Protein AF-W5J8D7-F1 (afdb_monomer_lite)

Foldseek 3Di:
DVVVVVVVVVVVVLVPFPLDADPDQPFDFLLLLLVLLPDPQADPQLNVQLVVLSVVSNVDDRPDPPLVSLLSNLVSCVVCVVVQDDLSNLLSLLLSLLNLLSDPDHDPVSVVSSVVSLLSSLPPDCVVPLQPFVSLQSSLVSNVVSDVLAQVSVLSSLVSQCPGPRSSSVFNSQLSLVVHLCVLQVVDDPPPDGRGLAALVVVVVSLVSVPPVVVVVCLSRLSSVLSNLSSVLSCCVRAVLDDDDQVRLCVVNPVCSRRRDHDPVSSVSVLVSLVVNLVVLCVRDRPDVVSSVSSNCSSVPRHNVSVVVVVVVVD

Radius of gyration: 21.2 Å; chains: 1; bounding box: 40×52×60 Å

pLDDT: mean 82.42, std 14.93, range [35.19, 97.31]

InterPro domains:
  IPR001611 Leucine-rich repeat [PS51450] (211-232)

Structure (mmCIF, N/CA/C/O backbone):
data_AF-W5J8D7-F1
#
_entry.id   AF-W5J8D7-F1
#
loop_
_atom_site.group_PDB
_atom_site.id
_atom_site.type_symbol
_atom_site.label_atom_id
_atom_site.label_alt_id
_atom_site.label_comp_id
_atom_site.label_asym_id
_atom_site.label_entity_id
_atom_site.label_seq_id
_atom_site.pdbx_PDB_ins_code
_atom_site.Cartn_x
_atom_site.Cartn_y
_atom_site.Cartn_z
_atom_site.occupancy
_atom_site.B_iso_or_equiv
_atom_site.auth_seq_id
_atom_site.auth_comp_id
_atom_site.auth_asym_id
_atom_site.auth_atom_id
_atom_site.pdbx_PDB_model_num
ATOM 1 N N . MET A 1 1 ? -8.198 24.895 -36.663 1.00 45.31 1 MET A N 1
ATOM 2 C CA . MET A 1 1 ? -8.545 25.856 -35.591 1.00 45.31 1 MET A CA 1
ATOM 3 C C . MET A 1 1 ? -8.844 25.103 -34.296 1.00 45.31 1 MET A C 1
ATOM 5 O O . MET A 1 1 ? -8.029 25.214 -33.397 1.00 45.31 1 MET A O 1
ATOM 9 N N . ALA A 1 2 ? -9.857 24.225 -34.247 1.00 49.94 2 ALA A N 1
ATOM 10 C CA . ALA A 1 2 ? -10.182 23.411 -33.058 1.00 49.94 2 ALA A CA 1
ATOM 11 C C . ALA A 1 2 ? -9.053 22.471 -32.562 1.00 49.94 2 ALA A C 1
ATOM 13 O O . ALA A 1 2 ? -8.839 22.339 -31.363 1.00 49.94 2 ALA A O 1
ATOM 14 N N . GLU A 1 3 ? -8.274 21.859 -33.462 1.00 35.62 3 GLU A N 1
ATOM 15 C CA . GLU A 1 3 ? -7.110 21.030 -33.074 1.00 35.62 3 GLU A CA 1
ATOM 16 C C . GLU A 1 3 ? -5.950 21.850 -32.493 1.00 35.62 3 GLU A C 1
ATOM 18 O O . GLU A 1 3 ? -5.205 21.366 -31.646 1.00 35.62 3 GLU A O 1
ATOM 23 N N . LEU A 1 4 ? -5.809 23.107 -32.924 1.00 35.25 4 LEU A N 1
ATOM 24 C CA . LEU A 1 4 ? -4.769 24.008 -32.429 1.00 35.25 4 LEU A CA 1
ATOM 25 C C . LEU A 1 4 ? -5.128 24.540 -31.037 1.00 35.25 4 LEU A C 1
ATOM 27 O O . LEU A 1 4 ? -4.247 24.694 -30.200 1.00 35.25 4 LEU A O 1
ATOM 31 N N . GLU A 1 5 ? -6.414 24.759 -30.766 1.00 42.97 5 GLU A N 1
ATOM 32 C CA . GLU A 1 5 ? -6.919 25.106 -29.433 1.00 42.97 5 GLU A CA 1
ATOM 33 C C . GLU A 1 5 ? -6.800 23.933 -28.449 1.00 42.97 5 GLU A C 1
ATOM 35 O O . GLU A 1 5 ? -6.347 24.149 -27.329 1.00 42.97 5 GLU A O 1
ATOM 40 N N . LEU A 1 6 ? -7.078 22.691 -28.872 1.00 44.91 6 LEU A N 1
ATOM 41 C CA . LEU A 1 6 ? -6.833 21.485 -28.062 1.00 44.91 6 LEU A CA 1
ATOM 42 C C . LEU A 1 6 ? -5.341 21.278 -27.761 1.00 44.91 6 LEU A C 1
ATOM 44 O O . LEU A 1 6 ? -4.974 20.940 -26.638 1.00 44.91 6 LEU A O 1
ATOM 48 N N . PHE A 1 7 ? -4.466 21.526 -28.738 1.00 35.19 7 PHE A N 1
ATOM 49 C CA . PHE A 1 7 ? -3.017 21.446 -28.545 1.00 35.19 7 PHE A CA 1
ATOM 50 C C . PHE A 1 7 ? -2.488 22.568 -27.638 1.00 35.19 7 PHE A C 1
ATOM 52 O O . PHE A 1 7 ? -1.587 22.348 -26.833 1.00 35.19 7 PHE A O 1
ATOM 59 N N . THR A 1 8 ? -3.079 23.761 -27.716 1.00 41.44 8 THR A N 1
ATOM 60 C CA . THR A 1 8 ? -2.702 24.901 -26.868 1.00 41.44 8 THR A CA 1
ATOM 61 C C . THR A 1 8 ? -3.215 24.715 -25.438 1.00 41.44 8 THR A C 1
ATOM 63 O O . THR A 1 8 ? -2.456 24.949 -24.505 1.00 41.44 8 THR A O 1
ATOM 66 N N . GLN A 1 9 ? -4.428 24.181 -25.248 1.00 44.91 9 GLN A N 1
ATOM 67 C CA . GLN A 1 9 ? -4.935 23.752 -23.937 1.00 44.91 9 GLN A CA 1
ATOM 68 C C . GLN A 1 9 ? -4.108 22.609 -23.341 1.00 44.91 9 GLN A C 1
ATOM 70 O O . GLN A 1 9 ? -3.828 22.638 -22.149 1.00 44.91 9 GLN A O 1
ATOM 75 N N . PHE A 1 10 ? -3.648 21.649 -24.150 1.00 46.81 10 PHE A N 1
ATOM 76 C CA . PHE A 1 10 ? -2.711 20.613 -23.705 1.00 46.81 10 PHE A CA 1
ATOM 77 C C . PHE A 1 10 ? -1.367 21.216 -23.264 1.00 46.81 10 PHE A C 1
ATOM 79 O O . PHE A 1 10 ? -0.836 20.845 -22.222 1.00 46.81 10 PHE A O 1
ATOM 86 N N . ILE A 1 11 ? -0.819 22.183 -24.008 1.00 46.16 11 ILE A N 1
ATOM 87 C CA . ILE A 1 11 ? 0.420 22.885 -23.633 1.00 46.16 11 ILE A CA 1
ATOM 88 C C . ILE A 1 11 ? 0.230 23.743 -22.372 1.00 46.16 11 ILE A C 1
ATOM 90 O O . ILE A 1 11 ? 1.134 23.811 -21.542 1.00 46.16 11 ILE A O 1
ATOM 94 N N . GLU A 1 12 ? -0.921 24.393 -22.203 1.00 43.03 12 GLU A N 1
ATOM 95 C CA . GLU A 1 12 ? -1.223 25.221 -21.030 1.00 43.03 12 GLU A CA 1
ATOM 96 C C . GLU A 1 12 ? -1.535 24.390 -19.780 1.00 43.03 12 GLU A C 1
ATOM 98 O O . GLU A 1 12 ? -1.074 24.749 -18.699 1.00 43.03 12 GLU A O 1
ATOM 103 N N . GLN A 1 13 ? -2.204 23.240 -19.915 1.00 45.59 13 GLN A N 1
ATOM 104 C CA . GLN A 1 13 ? -2.386 22.271 -18.825 1.00 45.59 13 GLN A CA 1
ATOM 105 C C . GLN A 1 13 ? -1.058 21.635 -18.391 1.00 45.59 13 GLN A C 1
ATOM 107 O O . GLN A 1 13 ? -0.860 21.380 -17.210 1.00 45.59 13 GLN A O 1
ATOM 112 N N . ASN A 1 14 ? -0.115 21.446 -19.319 1.00 41.53 14 ASN A N 1
ATOM 113 C CA . ASN A 1 14 ? 1.222 20.919 -19.026 1.00 41.53 14 ASN A CA 1
ATOM 114 C C . ASN A 1 14 ? 2.265 22.009 -18.712 1.00 41.53 14 ASN A C 1
ATOM 116 O O . ASN A 1 14 ? 3.441 21.704 -18.511 1.00 41.53 14 ASN A O 1
ATOM 120 N N . ARG A 1 15 ? 1.882 23.291 -18.656 1.00 40.38 15 ARG A N 1
ATOM 121 C CA . ARG A 1 15 ? 2.791 24.391 -18.281 1.00 40.38 15 ARG A CA 1
ATOM 122 C C . ARG A 1 15 ? 3.058 24.465 -16.775 1.00 40.38 15 ARG A C 1
ATOM 124 O O . ARG A 1 15 ? 4.029 25.105 -16.385 1.00 40.38 15 ARG A O 1
ATOM 131 N N . SER A 1 16 ? 2.266 23.782 -15.946 1.00 41.03 16 SER A N 1
ATOM 132 C CA . SER A 1 16 ? 2.539 23.564 -14.516 1.00 41.03 16 SER A CA 1
ATOM 133 C C . SER A 1 16 ? 3.371 22.299 -14.268 1.00 41.03 16 SER A C 1
ATOM 135 O O . SER A 1 16 ? 3.196 21.625 -13.256 1.00 41.03 16 SER A O 1
ATOM 137 N N . THR A 1 17 ? 4.232 21.926 -15.215 1.00 49.25 17 THR A N 1
ATOM 138 C CA . THR A 1 17 ? 5.075 20.735 -15.113 1.00 49.25 17 THR A CA 1
ATOM 139 C C . THR A 1 17 ? 6.075 20.901 -13.974 1.00 49.25 17 THR A C 1
ATOM 141 O O . THR A 1 17 ? 6.895 21.822 -13.979 1.00 49.25 17 THR A O 1
ATOM 144 N N . ASN A 1 18 ? 5.998 20.012 -12.980 1.00 53.09 18 ASN A N 1
ATOM 145 C CA . ASN A 1 18 ? 7.002 19.929 -11.927 1.00 53.09 18 ASN A CA 1
ATOM 146 C C . ASN A 1 18 ? 8.293 19.419 -12.571 1.00 53.09 18 ASN A C 1
ATOM 148 O O . ASN A 1 18 ? 8.470 18.227 -12.809 1.00 53.09 18 ASN A O 1
ATOM 152 N N . ARG A 1 19 ? 9.193 20.349 -12.893 1.00 58.22 19 ARG A N 1
ATOM 153 C CA . ARG A 1 19 ? 10.504 20.039 -13.482 1.00 58.22 19 ARG A CA 1
ATOM 154 C C . ARG A 1 19 ? 11.498 19.472 -12.474 1.00 58.22 19 ARG A C 1
ATOM 156 O O . ARG A 1 19 ? 12.648 19.266 -12.838 1.00 58.22 19 ARG A O 1
ATOM 163 N N . GLN A 1 20 ? 11.071 19.285 -11.227 1.00 67.19 20 GLN A N 1
ATOM 164 C CA . GLN A 1 20 ? 11.890 18.743 -10.160 1.00 67.19 20 GLN A CA 1
ATOM 165 C C . GLN A 1 20 ? 11.212 17.548 -9.510 1.00 67.19 20 GLN A C 1
ATOM 167 O O . GLN A 1 20 ? 10.011 17.588 -9.225 1.00 67.19 20 GLN A O 1
ATOM 172 N N . ILE A 1 21 ? 12.002 16.513 -9.239 1.00 73.75 21 ILE A N 1
ATOM 173 C CA . ILE A 1 21 ? 11.547 15.358 -8.469 1.00 73.75 21 ILE A CA 1
ATOM 174 C C . ILE A 1 21 ? 11.483 15.767 -6.994 1.00 73.75 21 ILE A C 1
ATOM 176 O O . ILE A 1 21 ? 12.493 16.066 -6.352 1.00 73.75 21 ILE A O 1
ATOM 180 N N . GLN A 1 22 ? 10.279 15.778 -6.432 1.00 75.88 22 GLN A N 1
ATOM 181 C CA . GLN A 1 22 ? 10.050 15.901 -5.002 1.00 75.88 22 GLN A CA 1
ATOM 182 C C . GLN A 1 22 ? 10.665 14.697 -4.292 1.00 75.88 22 GLN A C 1
ATOM 184 O O . GLN A 1 22 ? 10.339 13.551 -4.578 1.00 75.88 22 GLN A O 1
ATOM 189 N N . ARG A 1 23 ? 11.554 14.972 -3.335 1.00 69.56 23 ARG A N 1
ATOM 190 C CA . ARG A 1 23 ? 12.323 13.941 -2.610 1.00 69.56 23 ARG A CA 1
ATOM 191 C C . ARG A 1 23 ? 11.763 13.636 -1.225 1.00 69.56 23 ARG A C 1
ATOM 193 O O . ARG A 1 23 ? 12.133 12.649 -0.601 1.00 69.56 23 ARG A O 1
ATOM 200 N N . ALA A 1 24 ? 10.909 14.513 -0.704 1.00 73.56 24 ALA A N 1
ATOM 201 C CA . ALA A 1 24 ? 10.321 14.367 0.617 1.00 73.56 24 ALA A CA 1
ATOM 202 C C . ALA A 1 24 ? 8.843 14.030 0.476 1.00 73.56 24 ALA A C 1
ATOM 204 O O . ALA A 1 24 ? 8.086 14.826 -0.076 1.00 73.56 24 ALA A O 1
ATOM 205 N N . PHE A 1 25 ? 8.426 12.888 1.026 1.00 77.44 25 PHE A N 1
ATOM 206 C CA . PHE A 1 25 ? 7.009 12.555 1.054 1.00 77.44 25 PHE A CA 1
ATOM 207 C C . PHE A 1 25 ? 6.241 13.620 1.862 1.00 77.44 25 PHE A C 1
ATOM 209 O O . PHE A 1 25 ? 6.727 14.041 2.923 1.00 77.44 25 PHE A O 1
ATOM 216 N N . PRO A 1 26 ? 5.081 14.099 1.380 1.00 80.69 26 PRO A N 1
ATOM 217 C CA . PRO A 1 26 ? 4.318 15.148 2.056 1.00 80.69 26 PRO A CA 1
ATOM 218 C C . PRO A 1 26 ? 3.945 14.742 3.484 1.00 80.69 26 PRO A C 1
ATOM 220 O O . PRO A 1 26 ? 4.119 15.521 4.423 1.00 80.69 26 PRO A O 1
ATOM 223 N N . GLY A 1 27 ? 3.535 13.481 3.647 1.00 86.88 27 GLY A N 1
ATOM 224 C CA . GLY A 1 27 ? 3.021 12.940 4.895 1.00 86.88 27 GLY A CA 1
ATOM 225 C C . GLY A 1 27 ? 1.626 13.464 5.223 1.00 86.88 27 GLY A C 1
ATOM 226 O O . GLY A 1 27 ? 1.007 14.183 4.439 1.00 86.88 27 GLY A O 1
ATOM 227 N N . LEU A 1 28 ? 1.129 13.086 6.398 1.00 90.19 28 LEU A N 1
ATOM 228 C CA . LEU A 1 28 ? -0.137 13.569 6.943 1.00 90.19 28 LEU A CA 1
ATOM 229 C C . LEU A 1 28 ? 0.089 14.533 8.104 1.00 90.19 28 LEU A C 1
ATOM 231 O O . LEU A 1 28 ? 0.988 14.348 8.930 1.00 90.19 28 LEU A O 1
ATOM 235 N N . THR A 1 29 ? -0.774 15.545 8.181 1.00 89.62 29 THR A N 1
ATOM 236 C CA . THR A 1 29 ? -0.888 16.401 9.363 1.00 89.62 29 THR A CA 1
ATOM 237 C C . THR A 1 29 ? -1.548 15.633 10.509 1.00 89.62 29 THR A C 1
ATOM 239 O O . THR A 1 29 ? -2.274 14.657 10.302 1.00 89.62 29 THR A O 1
ATOM 242 N N . GLN A 1 30 ? -1.319 16.090 11.741 1.00 89.81 30 GLN A N 1
ATOM 243 C CA . GLN A 1 30 ? -1.967 15.517 12.926 1.00 89.81 30 GLN A CA 1
ATOM 244 C C . GLN A 1 30 ? -3.483 15.701 12.894 1.00 89.81 30 GLN A C 1
ATOM 246 O O . GLN A 1 30 ? -4.220 14.801 13.286 1.00 89.81 30 GLN A O 1
ATOM 251 N N . GLU A 1 31 ? -3.937 16.846 12.387 1.00 90.62 31 GLU A N 1
ATOM 252 C CA . GLU A 1 31 ? -5.351 17.134 12.174 1.00 90.62 31 GLU A CA 1
ATOM 253 C C . GLU A 1 31 ? -5.979 16.110 11.223 1.00 90.62 31 GLU A C 1
ATOM 255 O O . GLU A 1 31 ? -6.969 15.471 11.580 1.00 90.62 31 GLU A O 1
ATOM 260 N N . ARG A 1 32 ? -5.345 15.848 10.071 1.00 92.06 32 ARG A N 1
ATOM 261 C CA . ARG A 1 32 ? -5.848 14.854 9.116 1.00 92.06 32 ARG A CA 1
ATOM 262 C C . ARG A 1 32 ? -5.837 13.442 9.698 1.00 92.06 32 ARG A C 1
ATOM 264 O O . ARG A 1 32 ? -6.776 12.678 9.492 1.00 92.06 32 ARG A O 1
ATOM 271 N N . PHE A 1 33 ? -4.810 13.093 10.469 1.00 94.88 33 PHE A N 1
ATOM 272 C CA . PHE A 1 33 ? -4.789 11.826 11.196 1.00 94.88 33 PHE A CA 1
ATOM 273 C C . PHE A 1 33 ? -5.946 11.717 12.209 1.00 94.88 33 PHE A C 1
ATOM 275 O O . PHE A 1 33 ? -6.597 10.674 12.304 1.00 94.88 33 PHE A O 1
ATOM 282 N N . ALA A 1 34 ? -6.254 12.795 12.931 1.00 94.38 34 ALA A N 1
ATOM 283 C CA . ALA A 1 34 ? -7.360 12.841 13.883 1.00 94.38 34 ALA A CA 1
ATOM 284 C C . ALA A 1 34 ? -8.740 12.755 13.201 1.00 94.38 34 ALA A C 1
ATOM 286 O O . ALA A 1 34 ? -9.667 12.154 13.752 1.00 94.38 34 ALA A O 1
ATOM 287 N N . GLU A 1 35 ? -8.895 13.326 12.004 1.00 95.06 35 GLU A N 1
ATOM 288 C CA . GLU A 1 35 ? -10.080 13.133 11.158 1.00 95.06 35 GLU A CA 1
ATOM 289 C C . GLU A 1 35 ? -10.279 11.659 10.810 1.00 95.06 35 GLU A C 1
ATOM 291 O O . GLU A 1 35 ? -11.360 11.125 11.052 1.00 95.06 35 GLU A O 1
ATOM 296 N N . ILE A 1 36 ? -9.221 10.982 10.353 1.00 95.50 36 ILE A N 1
ATOM 297 C CA . ILE A 1 36 ? -9.252 9.550 10.019 1.00 95.50 36 ILE A CA 1
ATOM 298 C C . ILE A 1 36 ? -9.616 8.709 11.249 1.00 95.50 36 ILE A C 1
ATOM 300 O O . ILE A 1 36 ? -10.474 7.833 11.169 1.00 95.50 36 ILE A O 1
ATOM 304 N N . CYS A 1 37 ? -9.050 9.023 12.418 1.00 95.81 37 CYS A N 1
ATOM 305 C CA . CYS A 1 37 ? -9.400 8.355 13.677 1.00 95.81 37 CYS A CA 1
ATOM 306 C C . CYS A 1 37 ? -10.861 8.578 14.108 1.00 95.81 37 CYS A C 1
ATOM 308 O O . CYS A 1 37 ? -11.363 7.873 14.979 1.00 95.81 37 CYS A O 1
ATOM 310 N N . SER A 1 38 ? -11.549 9.563 13.534 1.00 94.69 38 SER A N 1
ATOM 311 C CA . SER A 1 38 ? -12.947 9.868 13.853 1.00 94.69 38 SER A CA 1
ATOM 312 C C . SER A 1 38 ? -13.939 9.297 12.844 1.00 94.69 38 SER A C 1
ATOM 314 O O . SER A 1 38 ? -15.145 9.441 13.041 1.00 94.69 38 SER A O 1
ATOM 316 N N . LEU A 1 39 ? -13.453 8.656 11.778 1.00 94.94 39 LEU A N 1
ATOM 317 C CA . LEU A 1 39 ? -14.301 7.959 10.818 1.00 94.94 39 LEU A CA 1
ATOM 318 C C . LEU A 1 39 ? -15.038 6.789 11.489 1.00 94.94 39 LEU A C 1
ATOM 320 O O . LEU A 1 39 ? -14.517 6.195 12.441 1.00 94.94 39 LEU A O 1
ATOM 324 N N . PRO A 1 40 ? -16.236 6.426 10.996 1.00 93.00 40 PRO A N 1
ATOM 325 C CA . PRO A 1 40 ? -16.978 5.287 11.518 1.00 93.00 40 PRO A CA 1
ATOM 326 C C . PRO A 1 40 ? -16.219 3.973 11.294 1.00 93.00 40 PRO A C 1
ATOM 328 O O . PRO A 1 40 ? -15.451 3.821 10.334 1.00 93.00 40 PRO A O 1
ATOM 331 N N . GLY A 1 41 ? -16.453 3.025 12.200 1.00 92.69 41 GLY A N 1
ATOM 332 C CA . GLY A 1 41 ? -15.940 1.658 12.124 1.00 92.69 41 GLY A CA 1
ATOM 333 C C . GLY A 1 41 ? -15.166 1.205 13.361 1.00 92.69 41 GLY A C 1
ATOM 334 O O . GLY A 1 41 ? -15.028 0.006 13.560 1.00 92.69 41 GLY A O 1
ATOM 335 N N . ALA A 1 42 ? -14.696 2.106 14.230 1.00 94.62 42 ALA A N 1
ATOM 336 C CA . ALA A 1 42 ? -14.082 1.706 15.498 1.00 94.62 42 ALA A CA 1
ATOM 337 C C . ALA A 1 42 ? -15.125 1.137 16.487 1.00 94.62 42 ALA A C 1
ATOM 339 O O . ALA A 1 42 ? -16.240 1.655 16.567 1.00 94.62 42 ALA A O 1
ATOM 340 N N . PRO A 1 43 ? -14.782 0.113 17.293 1.00 94.50 43 PRO A N 1
ATOM 341 C CA . PRO A 1 43 ? -15.582 -0.283 18.447 1.00 94.50 43 PRO A CA 1
ATOM 342 C C . PRO A 1 43 ? -15.748 0.881 19.428 1.00 94.50 43 PRO A C 1
ATOM 344 O O . PRO A 1 43 ? -14.796 1.622 19.682 1.00 94.50 43 PRO A O 1
ATOM 347 N N . GLU A 1 44 ? -16.926 0.994 20.045 1.00 94.44 44 GLU A N 1
ATOM 348 C CA . GLU A 1 44 ? -17.258 2.107 20.944 1.00 94.44 44 GLU A CA 1
ATOM 349 C C . GLU A 1 44 ? -16.233 2.273 22.078 1.00 94.44 44 GLU A C 1
ATOM 351 O O . GLU A 1 44 ? -15.787 3.385 22.347 1.00 94.44 44 GLU A O 1
ATOM 356 N N . ALA A 1 45 ? -15.784 1.169 22.685 1.00 93.44 45 ALA A N 1
ATOM 357 C CA . ALA A 1 45 ? -14.777 1.197 23.747 1.00 93.44 45 ALA A CA 1
ATOM 358 C C . ALA A 1 45 ? -13.437 1.795 23.278 1.00 93.44 45 ALA A C 1
ATOM 360 O O . ALA A 1 45 ? -12.862 2.643 23.960 1.00 93.44 45 ALA A O 1
ATOM 361 N N . ALA A 1 46 ? -12.964 1.404 22.089 1.00 94.69 46 ALA A N 1
ATOM 362 C CA . ALA A 1 46 ? -11.747 1.966 21.508 1.00 94.69 46 ALA A CA 1
ATOM 363 C C . ALA A 1 46 ? -11.933 3.456 21.189 1.00 94.69 46 ALA A C 1
ATOM 365 O O . ALA A 1 46 ? -11.057 4.263 21.491 1.00 94.69 46 ALA A O 1
ATOM 366 N N . GLN A 1 47 ? -13.091 3.831 20.640 1.00 94.81 47 GLN A N 1
ATOM 367 C CA . GLN A 1 47 ? -13.390 5.211 20.270 1.00 94.81 47 GLN A CA 1
ATOM 368 C C . GLN A 1 47 ? -13.478 6.134 21.492 1.00 94.81 47 GLN A C 1
ATOM 370 O O . GLN A 1 47 ? -12.896 7.218 21.484 1.00 94.81 47 GLN A O 1
ATOM 375 N N . GLN A 1 48 ? -14.121 5.684 22.572 1.00 94.69 48 GLN A N 1
ATOM 376 C CA . GLN A 1 48 ? -14.149 6.394 23.852 1.00 94.69 48 GLN A CA 1
ATOM 377 C C . GLN A 1 48 ? -12.742 6.534 24.447 1.00 94.69 48 GLN A C 1
ATOM 379 O O . GLN A 1 48 ? -12.385 7.615 24.915 1.00 94.69 48 GLN A O 1
ATOM 384 N N . SER A 1 49 ? -11.918 5.480 24.377 1.00 95.94 49 SER A N 1
ATOM 385 C CA . SER A 1 49 ? -10.550 5.503 24.908 1.00 95.94 49 SER A CA 1
ATOM 386 C C . SER A 1 49 ? -9.646 6.522 24.213 1.00 95.94 49 SER A C 1
ATOM 388 O O . SER A 1 49 ? -8.725 7.027 24.853 1.00 95.94 49 SER A O 1
ATOM 390 N N . ILE A 1 50 ? -9.867 6.812 22.928 1.00 96.38 50 ILE A N 1
ATOM 391 C CA . ILE A 1 50 ? -9.010 7.726 22.156 1.00 96.38 50 ILE A CA 1
ATOM 392 C C . ILE A 1 50 ? -9.594 9.137 22.005 1.00 96.38 50 ILE A C 1
ATOM 394 O O . ILE A 1 50 ? -8.878 10.043 21.584 1.00 96.38 50 ILE A O 1
ATOM 398 N N . ALA A 1 51 ? -10.869 9.353 22.350 1.00 94.81 51 ALA A N 1
ATOM 399 C CA . ALA A 1 51 ? -11.616 10.577 22.037 1.00 94.81 51 ALA A CA 1
ATOM 400 C C . ALA A 1 51 ? -10.944 11.869 22.536 1.00 94.81 51 ALA A C 1
ATOM 402 O O . ALA A 1 51 ? -10.862 12.857 21.798 1.00 94.81 51 ALA A O 1
ATOM 403 N N . THR A 1 52 ? -10.433 11.866 23.770 1.00 94.06 52 THR A N 1
ATOM 404 C CA . THR A 1 52 ? -9.753 13.030 24.360 1.00 94.06 52 THR A CA 1
ATOM 405 C C . THR A 1 52 ? -8.475 13.370 23.596 1.00 94.06 52 THR A C 1
ATOM 407 O O . THR A 1 52 ? -8.253 14.528 23.249 1.00 94.06 52 THR A O 1
ATOM 410 N N . SER A 1 53 ? -7.661 12.364 23.272 1.00 95.06 53 SER A N 1
ATOM 411 C CA . SER A 1 53 ? -6.393 12.549 22.562 1.00 95.06 53 SER A CA 1
ATOM 412 C C . SER A 1 53 ? -6.606 12.927 21.095 1.00 95.06 53 SER A C 1
ATOM 414 O O . SER A 1 53 ? -5.912 13.801 20.584 1.00 95.06 53 SER A O 1
ATOM 416 N N . VAL A 1 54 ? -7.626 12.365 20.436 1.00 94.62 54 VAL A N 1
ATOM 417 C CA . VAL A 1 54 ? -8.061 12.789 19.092 1.00 94.62 54 VAL A CA 1
ATOM 418 C C . VAL A 1 54 ? -8.494 14.257 19.099 1.00 94.62 54 VAL A C 1
ATOM 420 O O . VAL A 1 54 ? -8.109 15.021 18.216 1.00 94.62 54 VAL A O 1
ATOM 423 N N . SER A 1 55 ? -9.245 14.682 20.118 1.00 93.06 55 SER A N 1
ATOM 424 C CA . SER A 1 55 ? -9.647 16.086 20.273 1.00 93.06 55 SER A CA 1
ATOM 425 C C . SER A 1 55 ? -8.437 16.999 20.497 1.00 93.06 55 SER A C 1
ATOM 427 O O . SER A 1 55 ? -8.354 18.061 19.885 1.00 93.06 55 SER A O 1
ATOM 429 N N . ALA A 1 56 ? -7.465 16.557 21.301 1.00 90.62 56 ALA A N 1
ATOM 430 C CA . ALA A 1 56 ? -6.226 17.290 21.541 1.00 90.62 56 ALA A CA 1
ATOM 431 C C . ALA A 1 56 ? -5.404 17.489 20.254 1.00 90.62 56 ALA A C 1
ATOM 433 O O . ALA A 1 56 ? -4.884 18.584 20.039 1.00 90.62 56 ALA A O 1
ATOM 434 N N . LEU A 1 57 ? -5.333 16.475 19.380 1.00 90.25 57 LEU A N 1
ATOM 435 C CA . LEU A 1 57 ? -4.663 16.583 18.077 1.00 90.25 57 LEU A CA 1
ATOM 436 C C . LEU A 1 57 ? -5.335 17.592 17.141 1.00 90.25 57 LEU A C 1
ATOM 438 O O . LEU A 1 57 ? -4.634 18.300 16.428 1.00 90.25 57 LEU A O 1
ATOM 442 N N . ARG A 1 58 ? -6.669 17.695 17.166 1.00 87.81 58 ARG A N 1
ATOM 443 C CA . ARG A 1 58 ? -7.413 18.688 16.367 1.00 87.81 58 ARG A CA 1
ATOM 444 C C . ARG A 1 58 ? -7.191 20.121 16.842 1.00 87.81 58 ARG A C 1
ATOM 446 O O . ARG A 1 58 ? -7.223 21.044 16.043 1.00 87.81 58 ARG A O 1
ATOM 453 N N . SER A 1 59 ? -6.998 20.309 18.146 1.00 82.31 59 SER A N 1
ATOM 454 C CA . SER A 1 59 ? -6.767 21.628 18.749 1.00 82.31 59 SER A CA 1
ATOM 455 C C . SER A 1 59 ? -5.292 22.047 18.808 1.00 82.31 59 SER A C 1
ATOM 457 O O . SER A 1 59 ? -4.998 23.170 19.214 1.00 82.31 59 SER A O 1
ATOM 459 N N . GLY A 1 60 ? -4.367 21.139 18.487 1.00 69.31 60 GLY A N 1
ATOM 460 C CA . GLY A 1 60 ? -2.927 21.370 18.584 1.00 69.31 60 GLY A CA 1
ATOM 461 C C . GLY A 1 60 ? -2.383 22.244 17.453 1.00 69.31 60 GLY A C 1
ATOM 462 O O . GLY A 1 60 ? -2.957 22.323 16.370 1.00 69.31 60 GLY A O 1
ATOM 463 N N . THR A 1 61 ? -1.242 22.894 17.684 1.00 64.94 61 THR A N 1
ATOM 464 C CA . THR A 1 61 ? -0.499 23.580 16.621 1.00 64.94 61 THR A CA 1
ATOM 465 C C . THR A 1 61 ? 0.207 22.553 15.728 1.00 64.94 61 THR A C 1
ATOM 467 O O . THR A 1 61 ? 0.848 21.624 16.212 1.00 64.94 61 THR A O 1
ATOM 470 N N . ASN A 1 62 ? 0.123 22.724 14.405 1.00 65.50 62 ASN A N 1
ATOM 471 C CA . ASN A 1 62 ? 0.701 21.797 13.417 1.00 65.50 62 ASN A CA 1
ATOM 472 C C . ASN A 1 62 ? 2.249 21.812 13.352 1.00 65.50 62 ASN A C 1
ATOM 474 O O . ASN A 1 62 ? 2.827 21.121 12.514 1.00 65.50 62 ASN A O 1
ATOM 478 N N . GLU A 1 63 ? 2.927 22.593 14.198 1.00 60.97 63 GLU A N 1
ATOM 479 C CA . GLU A 1 63 ? 4.376 22.829 14.114 1.00 60.97 63 GLU A CA 1
ATOM 480 C C . GLU A 1 63 ? 5.220 21.654 14.639 1.00 60.97 63 GLU A C 1
ATOM 482 O O . GLU A 1 63 ? 6.263 21.356 14.056 1.00 60.97 63 GLU A O 1
ATOM 487 N N . GLU A 1 64 ? 4.754 20.930 15.666 1.00 65.56 64 GLU A N 1
ATOM 488 C CA . GLU A 1 64 ? 5.420 19.723 16.178 1.00 65.56 64 GLU A CA 1
ATOM 489 C C . GLU A 1 64 ? 4.424 18.582 16.462 1.00 65.56 64 GLU A C 1
ATOM 491 O O . GLU A 1 64 ? 3.328 18.833 16.975 1.00 65.56 64 GLU A O 1
ATOM 496 N N . PRO A 1 65 ? 4.779 17.314 16.150 1.00 69.00 65 PRO A N 1
ATOM 497 C CA . PRO A 1 65 ? 3.965 16.156 16.500 1.00 69.00 65 PRO A CA 1
ATOM 498 C C . PRO A 1 65 ? 3.739 16.084 18.008 1.00 69.00 65 PRO A C 1
ATOM 500 O O . PRO A 1 65 ? 4.685 15.905 18.776 1.00 69.00 65 PRO A O 1
ATOM 503 N N . ASN A 1 66 ? 2.476 16.155 18.432 1.00 82.00 66 ASN A N 1
ATOM 504 C CA . ASN A 1 66 ? 2.066 15.912 19.807 1.00 82.00 66 ASN A CA 1
ATOM 505 C C . ASN A 1 66 ? 2.194 14.411 20.107 1.00 82.00 66 ASN A C 1
ATOM 507 O O . ASN A 1 66 ? 1.228 13.644 20.065 1.00 82.00 66 ASN A O 1
ATOM 511 N N . GLY A 1 67 ? 3.434 13.989 20.366 1.00 83.38 67 GLY A N 1
ATOM 512 C CA . GLY A 1 67 ? 3.805 12.592 20.567 1.00 83.38 67 GLY A CA 1
ATOM 513 C C . GLY A 1 67 ? 3.010 11.924 21.685 1.00 83.38 67 GLY A C 1
ATOM 514 O O . GLY A 1 67 ? 2.636 10.767 21.540 1.00 83.38 67 GLY A O 1
ATOM 515 N N . THR A 1 68 ? 2.670 12.657 22.749 1.00 88.88 68 THR A N 1
ATOM 516 C CA . THR A 1 68 ? 1.850 12.137 23.853 1.00 88.88 68 THR A CA 1
ATOM 517 C C . THR A 1 68 ? 0.445 11.773 23.381 1.00 88.88 68 THR A C 1
ATOM 519 O O . THR A 1 68 ? 0.011 10.645 23.585 1.00 88.88 68 THR A O 1
ATOM 522 N N . ALA A 1 69 ? -0.244 12.681 22.681 1.00 92.12 69 ALA A N 1
ATOM 523 C CA . ALA A 1 69 ? -1.591 12.403 22.185 1.00 92.12 69 ALA A CA 1
ATOM 524 C C . ALA A 1 69 ? -1.601 11.253 21.161 1.00 92.12 69 ALA A C 1
ATOM 526 O O . ALA A 1 69 ? -2.494 10.409 21.195 1.00 92.12 69 ALA A O 1
ATOM 527 N N . LEU A 1 70 ? -0.589 11.172 20.291 1.00 93.88 70 LEU A N 1
ATOM 528 C CA . LEU A 1 70 ? -0.433 10.053 19.356 1.00 93.88 70 LEU A CA 1
ATOM 529 C C . LEU A 1 70 ? -0.183 8.723 20.077 1.00 93.88 70 LEU A C 1
ATOM 531 O O . LEU A 1 70 ? -0.810 7.717 19.748 1.00 93.88 70 LEU A O 1
ATOM 535 N N . GLU A 1 71 ? 0.697 8.708 21.079 1.00 94.69 71 GLU A N 1
ATOM 536 C CA . GLU A 1 71 ? 0.946 7.525 21.907 1.00 94.69 71 GLU A CA 1
ATOM 537 C C . GLU A 1 71 ? -0.312 7.060 22.634 1.00 94.69 71 GLU A C 1
ATOM 539 O O . GLU A 1 71 ? -0.572 5.857 22.675 1.00 94.69 71 GLU A O 1
ATOM 544 N N . ASP A 1 72 ? -1.099 7.984 23.178 1.00 95.12 72 ASP A N 1
ATOM 545 C CA . ASP A 1 72 ? -2.349 7.668 23.865 1.00 95.12 72 ASP A CA 1
ATOM 546 C C . ASP A 1 72 ? -3.379 7.066 22.903 1.00 95.12 72 ASP A C 1
ATOM 548 O O . ASP A 1 72 ? -4.016 6.069 23.242 1.00 95.12 72 ASP A O 1
ATOM 552 N N . ILE A 1 73 ? -3.489 7.593 21.676 1.00 96.81 73 ILE A N 1
ATOM 553 C CA . ILE A 1 73 ? -4.348 7.009 20.634 1.00 96.81 73 ILE A CA 1
ATOM 554 C C . ILE A 1 73 ? -3.894 5.585 20.313 1.00 96.81 73 ILE A C 1
ATOM 556 O O . ILE A 1 73 ? -4.701 4.653 20.339 1.00 96.81 73 ILE A O 1
ATOM 560 N N . PHE A 1 74 ? -2.603 5.386 20.035 1.00 97.31 74 PHE A N 1
ATOM 561 C CA . PHE A 1 74 ? -2.084 4.066 19.681 1.00 97.31 74 PHE A CA 1
ATOM 562 C C . PHE A 1 74 ? -2.253 3.063 20.825 1.00 97.31 74 PHE A C 1
ATOM 564 O O . PHE A 1 74 ? -2.684 1.934 20.591 1.00 97.31 74 PHE A O 1
ATOM 571 N N . ASN A 1 75 ? -1.955 3.459 22.065 1.00 96.69 75 ASN A N 1
ATOM 572 C CA . ASN A 1 75 ? -2.121 2.600 23.235 1.00 96.69 75 ASN A CA 1
ATOM 573 C C . ASN A 1 75 ? -3.594 2.308 23.534 1.00 96.69 75 ASN A C 1
ATOM 575 O O . ASN A 1 75 ? -3.909 1.166 23.862 1.00 96.69 75 ASN A O 1
ATOM 579 N N . GLY A 1 76 ? -4.485 3.291 23.377 1.00 95.75 76 GLY A N 1
ATOM 580 C CA . GLY A 1 76 ? -5.928 3.107 23.526 1.00 95.75 76 GLY A CA 1
ATOM 581 C C . GLY A 1 76 ? -6.469 2.081 22.535 1.00 95.75 76 GLY A C 1
ATOM 582 O O . GLY A 1 76 ? -7.157 1.140 22.925 1.00 95.75 76 GLY A O 1
ATOM 583 N N . VAL A 1 77 ? -6.064 2.167 21.264 1.00 96.94 77 VAL A N 1
ATOM 584 C CA . VAL A 1 77 ? -6.427 1.144 20.271 1.00 96.94 77 VAL A CA 1
ATOM 585 C C . VAL A 1 77 ? -5.827 -0.215 20.631 1.00 96.94 77 VAL A C 1
ATOM 587 O O . VAL A 1 77 ? -6.561 -1.201 20.645 1.00 96.94 77 VAL A O 1
ATOM 590 N N . ILE A 1 78 ? -4.536 -0.284 20.988 1.00 96.38 78 ILE A N 1
ATOM 591 C CA . ILE A 1 78 ? -3.874 -1.539 21.392 1.00 96.38 78 ILE A CA 1
ATOM 592 C C . ILE A 1 78 ? -4.607 -2.212 22.563 1.00 96.38 78 ILE A C 1
ATOM 594 O O . ILE A 1 78 ? -4.759 -3.435 22.557 1.00 96.38 78 ILE A O 1
ATOM 598 N N . ALA A 1 79 ? -5.050 -1.439 23.556 1.00 95.69 79 ALA A N 1
ATOM 599 C CA . ALA A 1 79 ? -5.742 -1.946 24.739 1.00 95.69 79 ALA A CA 1
ATOM 600 C C . ALA A 1 79 ? -7.098 -2.590 24.411 1.00 95.69 79 ALA A C 1
ATOM 602 O O . ALA A 1 79 ? -7.548 -3.470 25.139 1.00 95.69 79 ALA A O 1
ATOM 603 N N . HIS A 1 80 ? -7.722 -2.189 23.302 1.00 94.56 80 HIS A N 1
ATOM 604 C CA . HIS A 1 80 ? -9.047 -2.645 22.895 1.00 94.56 80 HIS A CA 1
ATOM 605 C C . HIS A 1 80 ? -9.042 -3.519 21.635 1.00 94.56 80 HIS A C 1
ATOM 607 O O . HIS A 1 80 ? -10.110 -3.786 21.089 1.00 94.56 80 HIS A O 1
ATOM 613 N N . LEU A 1 81 ? -7.885 -4.010 21.176 1.00 92.69 81 LEU A N 1
ATOM 614 C CA . LEU A 1 81 ? -7.783 -4.804 19.940 1.00 92.69 81 LEU A CA 1
ATOM 615 C C . LEU A 1 81 ? -8.701 -6.029 19.903 1.00 92.69 81 LEU A C 1
ATOM 617 O O . LEU A 1 81 ? -9.230 -6.357 18.849 1.00 92.69 81 LEU A O 1
ATOM 621 N N . GLU A 1 82 ? -8.939 -6.672 21.045 1.00 90.31 82 GLU A N 1
ATOM 622 C CA . GLU A 1 82 ? -9.828 -7.839 21.140 1.00 90.31 82 GLU A CA 1
ATOM 623 C C . GLU A 1 82 ? -11.290 -7.514 20.788 1.00 90.31 82 GLU A C 1
ATOM 625 O O . GLU A 1 82 ? -12.052 -8.404 20.422 1.00 90.31 82 GLU A O 1
ATOM 630 N N . SER A 1 83 ? -11.687 -6.237 20.856 1.00 90.62 83 SER A N 1
ATOM 631 C CA . SER A 1 83 ? -13.031 -5.787 20.473 1.00 90.62 83 SER A CA 1
ATOM 632 C C . SER A 1 83 ? -13.223 -5.617 18.959 1.00 90.62 83 SER A C 1
ATOM 634 O O . SER A 1 83 ? -14.359 -5.482 18.505 1.00 90.62 83 SER A O 1
ATOM 636 N N . PHE A 1 84 ? -12.141 -5.662 18.170 1.00 90.25 84 PHE A N 1
ATOM 637 C CA . PHE A 1 84 ? -12.180 -5.571 16.710 1.00 90.25 84 PHE A CA 1
ATOM 638 C C . PHE A 1 84 ? -12.450 -6.958 16.110 1.00 90.25 84 PHE A C 1
ATOM 640 O O . PHE A 1 84 ? -11.540 -7.730 15.820 1.00 90.25 84 PHE A O 1
ATOM 647 N N . THR A 1 85 ? -13.729 -7.280 15.945 1.00 87.19 85 THR A N 1
ATOM 648 C CA . THR A 1 85 ? -14.230 -8.598 15.523 1.00 87.19 85 THR A CA 1
ATOM 649 C C . THR A 1 85 ? -14.875 -8.595 14.136 1.00 87.19 85 THR A C 1
ATOM 651 O O . THR A 1 85 ? -15.071 -9.662 13.552 1.00 87.19 85 THR A O 1
ATOM 654 N N . SER A 1 86 ? -15.207 -7.420 13.590 1.00 88.69 86 SER A N 1
ATOM 655 C CA . SER A 1 86 ? -15.853 -7.278 12.281 1.00 88.69 86 SER A CA 1
ATOM 656 C C . SER A 1 86 ? -14.890 -6.808 11.184 1.00 88.69 86 SER A C 1
ATOM 658 O O . SER A 1 86 ? -13.839 -6.220 11.444 1.00 88.69 86 SER A O 1
ATOM 660 N N . LEU A 1 87 ? -15.273 -7.035 9.923 1.00 87.75 87 LEU A N 1
ATOM 661 C CA . LEU A 1 87 ? -14.516 -6.548 8.767 1.00 87.75 87 LEU A CA 1
ATOM 662 C C . LEU A 1 87 ? -14.460 -5.014 8.721 1.00 87.75 87 LEU A C 1
ATOM 664 O O . LEU A 1 87 ? -13.414 -4.457 8.418 1.00 87.75 87 LEU A O 1
ATOM 668 N N . GLU A 1 88 ? -15.556 -4.331 9.049 1.00 91.44 88 GLU A N 1
ATOM 669 C CA . GLU A 1 88 ? -15.611 -2.863 9.100 1.00 91.44 88 GLU A CA 1
ATOM 670 C C . GLU A 1 88 ? -14.615 -2.296 10.124 1.00 91.44 88 GLU A C 1
ATOM 672 O O . GLU A 1 88 ? -13.867 -1.361 9.835 1.00 91.44 88 GLU A O 1
ATOM 677 N N . GLN A 1 89 ? -14.539 -2.934 11.294 1.00 93.06 89 GLN A N 1
ATOM 678 C CA . GLN A 1 89 ? -13.575 -2.612 12.344 1.00 93.06 89 GLN A CA 1
ATOM 679 C C . GLN A 1 89 ? -12.137 -2.847 11.877 1.00 93.06 89 GLN A C 1
ATOM 681 O O . GLN A 1 89 ? -11.257 -2.020 12.124 1.00 93.06 89 GLN A O 1
ATOM 686 N N . TYR A 1 90 ? -11.893 -3.930 11.138 1.00 91.94 90 TYR A N 1
ATOM 687 C CA . TYR A 1 90 ? -10.588 -4.178 10.536 1.00 91.94 90 TYR A CA 1
ATOM 688 C C . TYR A 1 90 ? -10.216 -3.131 9.473 1.00 91.94 90 TYR A C 1
ATOM 690 O O . TYR A 1 90 ? -9.096 -2.625 9.475 1.00 91.94 90 TYR A O 1
ATOM 698 N N . VAL A 1 91 ? -11.153 -2.746 8.601 1.00 93.81 91 VAL A N 1
ATOM 699 C CA . VAL A 1 91 ? -10.951 -1.676 7.608 1.00 93.81 91 VAL A CA 1
ATOM 700 C C . VAL A 1 91 ? -10.587 -0.362 8.304 1.00 93.81 91 VAL A C 1
ATOM 702 O O . VAL A 1 91 ? -9.675 0.341 7.869 1.00 93.81 91 VAL A O 1
ATOM 705 N N . TRP A 1 92 ? -11.248 -0.036 9.418 1.00 96.00 92 TRP A N 1
ATOM 706 C CA . TRP A 1 92 ? -10.880 1.116 10.243 1.00 96.00 92 TRP A CA 1
ATOM 707 C C . TRP A 1 92 ? -9.451 1.012 10.798 1.00 96.00 92 TRP A C 1
ATOM 709 O O . TRP A 1 92 ? -8.692 1.974 10.686 1.00 96.00 92 TRP A O 1
ATOM 719 N N . LEU A 1 93 ? -9.042 -0.153 11.320 1.00 95.38 93 LEU A N 1
ATOM 720 C CA . LEU A 1 93 ? -7.672 -0.359 11.814 1.00 95.38 93 LEU A CA 1
ATOM 721 C C . LEU A 1 93 ? -6.627 -0.148 10.723 1.00 95.38 93 LEU A C 1
ATOM 723 O O . LEU A 1 93 ? -5.629 0.524 10.967 1.00 95.38 93 LEU A O 1
ATOM 727 N N . VAL A 1 94 ? -6.845 -0.701 9.527 1.00 95.12 94 VAL A N 1
ATOM 728 C CA . VAL A 1 94 ? -5.893 -0.554 8.418 1.00 95.12 94 VAL A CA 1
ATOM 729 C C . VAL A 1 94 ? -5.784 0.907 7.987 1.00 95.12 94 VAL A C 1
ATOM 731 O O . VAL A 1 94 ? -4.666 1.397 7.848 1.00 95.12 94 VAL A O 1
ATOM 734 N N . ARG A 1 95 ? -6.906 1.634 7.866 1.00 95.69 95 ARG A N 1
ATOM 735 C CA . ARG A 1 95 ? -6.894 3.085 7.597 1.00 95.69 95 ARG A CA 1
ATOM 736 C C . ARG A 1 95 ? -6.080 3.845 8.637 1.00 95.69 95 ARG A C 1
ATOM 738 O O . ARG A 1 95 ? -5.211 4.633 8.276 1.00 95.69 95 ARG A O 1
ATOM 745 N N . MET A 1 96 ? -6.326 3.579 9.919 1.00 96.31 96 MET A N 1
ATOM 746 C CA . MET A 1 96 ? -5.619 4.244 11.011 1.00 96.31 96 MET A CA 1
ATOM 747 C C . MET A 1 96 ? -4.117 3.936 10.983 1.00 96.31 96 MET A C 1
ATOM 749 O O . MET A 1 96 ? -3.309 4.854 11.087 1.00 96.31 96 MET A O 1
ATOM 753 N N . VAL A 1 97 ? -3.728 2.673 10.777 1.00 95.69 97 VAL A N 1
ATOM 754 C CA . VAL A 1 97 ? -2.315 2.267 10.703 1.00 95.69 97 VAL A CA 1
ATOM 755 C C . VAL A 1 97 ? -1.610 2.913 9.512 1.00 95.69 97 VAL A C 1
ATOM 757 O O . VAL A 1 97 ? -0.545 3.496 9.697 1.00 95.69 97 VAL A O 1
ATOM 760 N N . VAL A 1 98 ? -2.202 2.874 8.313 1.00 95.94 98 VAL A N 1
ATOM 761 C CA . VAL A 1 98 ? -1.622 3.524 7.124 1.00 95.94 98 VAL A CA 1
ATOM 762 C C . VAL A 1 98 ? -1.482 5.029 7.353 1.00 95.94 98 VAL A C 1
ATOM 764 O O . VAL A 1 98 ? -0.421 5.598 7.100 1.00 95.94 98 VAL A O 1
ATOM 767 N N . ALA A 1 99 ? -2.505 5.675 7.915 1.00 95.56 99 ALA A N 1
ATOM 768 C CA . ALA A 1 99 ? -2.450 7.094 8.236 1.00 95.56 99 ALA A CA 1
ATOM 769 C C . ALA A 1 99 ? -1.364 7.422 9.277 1.00 95.56 99 ALA A C 1
ATOM 771 O O . ALA A 1 99 ? -0.656 8.417 9.137 1.00 95.56 99 ALA A O 1
ATOM 772 N N . ALA A 1 100 ? -1.192 6.577 10.297 1.00 94.69 100 ALA A N 1
ATOM 773 C CA . ALA A 1 100 ? -0.164 6.745 11.321 1.00 94.69 100 ALA A CA 1
ATOM 774 C C . ALA A 1 100 ? 1.261 6.626 10.754 1.00 94.69 100 ALA A C 1
ATOM 776 O O . ALA A 1 100 ? 2.171 7.327 11.210 1.00 94.69 100 ALA A O 1
ATOM 777 N N . GLU A 1 101 ? 1.477 5.742 9.776 1.00 93.12 101 GLU A N 1
ATOM 778 C CA . GLU A 1 101 ? 2.774 5.600 9.103 1.00 93.12 101 GLU A CA 1
ATOM 779 C C . GLU A 1 101 ? 3.121 6.836 8.263 1.00 93.12 101 GLU A C 1
ATOM 781 O O . GLU A 1 101 ? 4.278 7.254 8.240 1.00 93.12 101 GLU A O 1
ATOM 786 N N . LEU A 1 102 ? 2.115 7.504 7.692 1.00 93.50 102 LEU A N 1
ATOM 787 C CA . LEU A 1 102 ? 2.297 8.746 6.937 1.00 93.50 102 LEU A CA 1
ATOM 788 C C . LEU A 1 102 ? 2.584 9.978 7.818 1.00 93.50 102 LEU A C 1
ATOM 790 O O . LEU A 1 102 ? 2.928 11.037 7.286 1.00 93.50 102 LEU A O 1
ATOM 794 N N . ILE A 1 103 ? 2.487 9.888 9.150 1.00 91.25 103 ILE A N 1
ATOM 795 C CA . ILE A 1 103 ? 2.868 11.000 10.035 1.00 91.25 103 ILE A CA 1
ATOM 796 C C . ILE A 1 103 ? 4.393 11.122 10.093 1.00 91.25 103 ILE A C 1
ATOM 798 O O . ILE A 1 103 ? 5.119 10.183 10.436 1.00 91.25 103 ILE A O 1
ATOM 802 N N . ARG A 1 104 ? 4.892 12.325 9.805 1.00 85.44 104 ARG A N 1
ATOM 803 C CA . ARG A 1 104 ? 6.327 12.627 9.770 1.00 85.44 104 ARG A CA 1
ATOM 804 C C . ARG A 1 104 ? 6.889 12.984 11.143 1.00 85.44 104 ARG A C 1
ATOM 806 O O . ARG A 1 104 ? 6.195 13.511 12.003 1.00 85.44 104 ARG A O 1
ATOM 813 N N . ARG A 1 105 ? 8.206 12.777 11.286 1.00 83.31 105 ARG A N 1
ATOM 814 C CA . ARG A 1 105 ? 9.035 13.296 12.394 1.00 83.31 105 ARG A CA 1
ATOM 815 C C . ARG A 1 105 ? 8.536 12.910 13.793 1.00 83.31 105 ARG A C 1
ATOM 817 O O . ARG A 1 105 ? 8.666 13.687 14.733 1.00 83.31 105 ARG A O 1
ATOM 824 N N . LEU A 1 106 ? 7.991 11.704 13.941 1.00 84.44 106 LEU A N 1
ATOM 825 C CA . LEU A 1 106 ? 7.567 11.210 15.247 1.00 84.44 106 LEU A CA 1
ATOM 826 C C . LEU A 1 106 ? 8.760 11.053 16.205 1.00 84.44 106 LEU A C 1
ATOM 828 O O . LEU A 1 106 ? 9.814 10.556 15.789 1.00 84.44 106 LEU A O 1
ATOM 832 N N . PRO A 1 107 ? 8.599 11.401 17.495 1.00 86.00 107 PRO A N 1
ATOM 833 C CA . PRO A 1 107 ? 9.571 11.050 18.522 1.00 86.00 107 PRO A CA 1
ATOM 834 C C . PRO A 1 107 ? 9.820 9.537 18.550 1.00 86.00 107 PRO A C 1
ATOM 836 O O . PRO A 1 107 ? 8.900 8.742 18.353 1.00 86.00 107 PRO A O 1
ATOM 839 N N . GLN A 1 108 ? 11.049 9.116 18.870 1.00 86.69 108 GLN A N 1
ATOM 840 C CA . GLN A 1 108 ? 11.440 7.696 18.869 1.00 86.69 108 GLN A CA 1
ATOM 841 C C . GLN A 1 108 ? 10.504 6.813 19.710 1.00 86.69 108 GLN A C 1
ATOM 843 O O . GLN A 1 108 ? 10.185 5.683 19.338 1.00 86.69 108 GLN A O 1
ATOM 848 N N . ARG A 1 109 ? 10.047 7.341 20.849 1.00 88.62 109 ARG A N 1
ATOM 849 C CA . ARG A 1 109 ? 9.099 6.664 21.735 1.00 88.62 109 ARG A CA 1
ATOM 850 C C . ARG A 1 109 ? 7.765 6.400 21.028 1.00 88.62 109 ARG A C 1
ATOM 852 O O . ARG A 1 109 ? 7.317 5.256 21.001 1.00 88.62 109 ARG A O 1
ATOM 859 N N . THR A 1 110 ? 7.203 7.413 20.378 1.00 90.81 110 THR A N 1
ATOM 860 C CA . THR A 1 110 ? 5.965 7.319 19.597 1.00 90.81 110 THR A CA 1
ATOM 861 C C . THR A 1 110 ? 6.114 6.350 18.421 1.00 90.81 110 THR A C 1
ATOM 863 O O . THR A 1 110 ? 5.243 5.509 18.205 1.00 90.81 110 THR A O 1
ATOM 866 N N . THR A 1 111 ? 7.257 6.369 17.727 1.00 90.75 111 THR A N 1
ATOM 867 C CA . THR A 1 111 ? 7.586 5.414 16.653 1.00 90.75 111 THR A CA 1
ATOM 868 C C . THR A 1 111 ? 7.571 3.960 17.138 1.00 90.75 111 THR A C 1
ATOM 870 O O . THR A 1 111 ? 7.063 3.078 16.445 1.00 90.75 111 THR A O 1
ATOM 873 N N . ASN A 1 112 ? 8.073 3.685 18.346 1.00 92.56 112 ASN A N 1
ATOM 874 C CA . ASN A 1 112 ? 8.041 2.335 18.917 1.00 92.56 112 ASN A CA 1
ATOM 875 C C . ASN A 1 112 ? 6.608 1.863 19.208 1.00 92.56 112 ASN A C 1
ATOM 877 O O . ASN A 1 112 ? 6.279 0.703 18.949 1.00 92.56 112 ASN A O 1
ATOM 881 N N . VAL A 1 113 ? 5.746 2.750 19.718 1.00 94.81 113 VAL A N 1
ATOM 882 C CA . VAL A 1 113 ? 4.331 2.425 19.967 1.00 94.81 113 VAL A CA 1
ATOM 883 C C . VAL A 1 113 ? 3.586 2.209 18.647 1.00 94.81 113 VAL A C 1
ATOM 885 O O . VAL A 1 113 ? 2.849 1.232 18.530 1.00 94.81 113 VAL A O 1
ATOM 888 N N . ARG A 1 114 ? 3.845 3.036 17.625 1.00 94.56 114 ARG A N 1
ATOM 889 C CA . ARG A 1 114 ? 3.302 2.853 16.270 1.00 94.56 114 ARG A CA 1
ATOM 890 C C . ARG A 1 114 ? 3.679 1.489 15.688 1.00 94.56 114 ARG A C 1
ATOM 892 O O . ARG A 1 114 ? 2.809 0.747 15.241 1.00 94.56 114 ARG A O 1
ATOM 899 N N . ARG A 1 115 ? 4.955 1.097 15.787 1.00 92.81 115 ARG A N 1
ATOM 900 C CA . ARG A 1 115 ? 5.422 -0.229 15.346 1.00 92.81 115 ARG A CA 1
ATOM 901 C C . ARG A 1 115 ? 4.710 -1.360 16.089 1.00 92.81 115 ARG A C 1
ATOM 903 O O . ARG A 1 115 ? 4.300 -2.338 15.469 1.00 92.81 115 ARG A O 1
ATOM 910 N N . LYS A 1 116 ? 4.531 -1.222 17.407 1.00 94.81 116 LYS A N 1
ATOM 911 C CA . LYS A 1 116 ? 3.788 -2.192 18.225 1.00 94.81 116 LYS A CA 1
ATOM 912 C C . LYS A 1 116 ? 2.329 -2.309 17.778 1.00 94.81 116 LYS A C 1
ATOM 914 O O . LYS A 1 116 ? 1.831 -3.428 17.681 1.00 94.81 116 LYS A O 1
ATOM 919 N N . LEU A 1 117 ? 1.659 -1.186 17.504 1.00 95.00 117 LEU A N 1
ATOM 920 C CA . LEU A 1 117 ? 0.297 -1.165 16.963 1.00 95.00 117 LEU A CA 1
ATOM 921 C C . LEU A 1 117 ? 0.241 -1.913 15.630 1.00 95.00 117 LEU A C 1
ATOM 923 O O . LEU A 1 117 ? -0.567 -2.825 15.485 1.00 95.00 117 LEU A O 1
ATOM 927 N N . ARG A 1 118 ? 1.136 -1.576 14.696 1.00 93.69 118 ARG A N 1
ATOM 928 C CA . ARG A 1 118 ? 1.227 -2.227 13.387 1.00 93.69 118 ARG A CA 1
ATOM 929 C C . ARG A 1 118 ? 1.340 -3.750 13.529 1.00 93.69 118 ARG A C 1
ATOM 931 O O . ARG A 1 118 ? 0.481 -4.471 13.038 1.00 93.69 118 ARG A O 1
ATOM 938 N N . TRP A 1 119 ? 2.314 -4.239 14.297 1.00 92.38 119 TRP A N 1
ATOM 939 C CA . TRP A 1 119 ? 2.526 -5.678 14.526 1.00 92.38 119 TRP A CA 1
ATOM 940 C C . TRP A 1 119 ? 1.312 -6.379 15.141 1.00 92.38 119 TRP A C 1
ATOM 942 O O . TRP A 1 119 ? 0.992 -7.519 14.801 1.00 92.38 119 TRP A O 1
ATOM 952 N N . LYS A 1 120 ? 0.624 -5.694 16.055 1.00 92.56 120 LYS A N 1
ATOM 953 C CA . LYS A 1 120 ? -0.589 -6.198 16.694 1.00 92.56 120 LYS A CA 1
ATOM 954 C C . LYS A 1 120 ? -1.751 -6.319 15.702 1.00 92.56 120 LYS A C 1
ATOM 956 O O . LYS A 1 120 ? -2.454 -7.322 15.743 1.00 92.56 120 LYS A O 1
ATOM 961 N N . VAL A 1 121 ? -1.933 -5.334 14.819 1.00 91.75 121 VAL A N 1
ATOM 962 C CA . VAL A 1 121 ? -2.972 -5.350 13.774 1.00 91.75 121 VAL A CA 1
ATOM 963 C C . VAL A 1 121 ? -2.679 -6.417 12.717 1.00 91.75 121 VAL A C 1
ATOM 965 O O . VAL A 1 121 ? -3.596 -7.104 12.275 1.00 91.75 121 VAL A O 1
ATOM 968 N N . GLU A 1 122 ? -1.412 -6.606 12.343 1.00 88.44 122 GLU A N 1
ATOM 969 C CA . GLU A 1 122 ? -0.996 -7.665 11.410 1.00 88.44 122 GLU A CA 1
ATOM 970 C C . GLU A 1 122 ? -1.240 -9.076 11.964 1.00 88.44 122 GLU A C 1
ATOM 972 O O . GLU A 1 122 ? -1.519 -9.996 11.201 1.00 88.44 122 GLU A O 1
ATOM 977 N N . SER A 1 123 ? -1.176 -9.236 13.289 1.00 86.56 123 SER A N 1
ATOM 978 C CA . SER A 1 123 ? -1.420 -10.506 13.985 1.00 86.56 123 SER A CA 1
ATOM 979 C C . SER A 1 123 ? -2.904 -10.857 14.162 1.00 86.56 123 SER A C 1
ATOM 981 O O . SER A 1 123 ? -3.209 -11.903 14.736 1.00 86.56 123 SER A O 1
ATOM 983 N N . ILE A 1 124 ? -3.839 -10.000 13.730 1.00 87.88 124 ILE A N 1
ATOM 984 C CA . ILE A 1 124 ? -5.274 -10.306 13.822 1.00 87.88 124 ILE A CA 1
ATOM 985 C C . ILE A 1 124 ? -5.573 -11.493 12.890 1.00 87.88 124 ILE A C 1
ATOM 987 O O . ILE A 1 124 ? -5.222 -11.434 11.710 1.00 87.88 124 ILE A O 1
ATOM 991 N N . PRO A 1 125 ? -6.216 -12.572 13.378 1.00 82.44 125 PRO A N 1
ATOM 992 C CA . PRO A 1 125 ? -6.519 -13.731 12.549 1.00 82.44 125 PRO A CA 1
ATOM 993 C C . PRO A 1 125 ? -7.605 -13.375 11.531 1.00 82.44 125 PRO A C 1
ATOM 995 O O . PRO A 1 125 ? -8.763 -13.137 11.876 1.00 82.44 125 PRO A O 1
ATOM 998 N N . LEU A 1 126 ? -7.222 -13.345 10.256 1.00 80.69 126 LEU A N 1
ATOM 999 C CA . LEU A 1 126 ? -8.095 -12.966 9.146 1.00 80.69 126 LEU A CA 1
ATOM 1000 C C . LEU A 1 126 ? -8.427 -14.144 8.239 1.00 80.69 126 LEU A C 1
ATOM 1002 O O . LEU A 1 126 ? -8.877 -13.910 7.131 1.00 80.69 126 LEU A O 1
ATOM 1006 N N . ASP A 1 127 ? -8.250 -15.397 8.663 1.00 78.19 127 ASP A N 1
ATOM 1007 C CA . ASP A 1 127 ? -8.261 -16.572 7.772 1.00 78.19 127 ASP A CA 1
ATOM 1008 C C . ASP A 1 127 ? -9.473 -16.660 6.823 1.00 78.19 127 ASP A C 1
ATOM 1010 O O . ASP A 1 127 ? -9.346 -17.101 5.681 1.00 78.19 127 ASP A O 1
ATOM 1014 N N . LYS A 1 128 ? -10.652 -16.196 7.264 1.00 74.31 128 LYS A N 1
ATOM 1015 C CA . LYS A 1 128 ? -11.880 -16.141 6.443 1.00 74.31 128 LYS A CA 1
ATOM 1016 C C . LYS A 1 128 ? -11.870 -15.037 5.375 1.00 74.31 128 LYS A C 1
ATOM 1018 O O . LYS A 1 128 ? -12.619 -15.110 4.407 1.00 74.31 128 LYS A O 1
ATOM 1023 N N . PHE A 1 129 ? -11.048 -14.015 5.564 1.00 80.75 129 PHE A N 1
ATOM 1024 C CA . PHE A 1 129 ? -10.954 -12.796 4.766 1.00 80.75 129 PHE A CA 1
ATOM 1025 C C . PHE A 1 129 ? -9.623 -12.660 4.020 1.00 80.75 129 PHE A C 1
ATOM 1027 O O . PHE A 1 129 ? -9.576 -11.898 3.057 1.00 80.75 129 PHE A O 1
ATOM 1034 N N . SER A 1 130 ? -8.578 -13.401 4.413 1.00 81.25 130 SER A N 1
ATOM 1035 C CA . SER A 1 130 ? -7.212 -13.292 3.879 1.00 81.25 130 SER A CA 1
ATOM 1036 C C . SER A 1 130 ? -7.155 -13.384 2.360 1.00 81.25 130 SER A C 1
ATOM 1038 O O . SER A 1 130 ? -6.333 -12.721 1.742 1.00 81.25 130 SER A O 1
ATOM 1040 N N . HIS A 1 131 ? -8.065 -14.153 1.757 1.00 85.38 131 HIS A N 1
ATOM 1041 C CA . HIS A 1 131 ? -8.155 -14.329 0.310 1.00 85.38 131 HIS A CA 1
ATOM 1042 C C . HIS A 1 131 ? -9.433 -13.736 -0.300 1.00 85.38 131 HIS A C 1
ATOM 1044 O O . HIS A 1 131 ? -9.707 -13.985 -1.462 1.00 85.38 131 HIS A O 1
ATOM 1050 N N . SER A 1 132 ? -10.235 -12.954 0.426 1.00 87.62 132 SER A N 1
ATOM 1051 C CA . SER A 1 132 ? -11.525 -12.445 -0.074 1.00 87.62 132 SER A CA 1
ATOM 1052 C C . SER A 1 132 ? -11.357 -11.229 -1.006 1.00 87.62 132 SER A C 1
ATOM 1054 O O . SER A 1 132 ? -10.791 -10.225 -0.567 1.00 87.62 132 SER A O 1
ATOM 1056 N N . PRO A 1 133 ? -11.890 -11.241 -2.250 1.00 88.88 133 PRO A N 1
ATOM 1057 C CA . PRO A 1 133 ? -11.786 -10.100 -3.167 1.00 88.88 133 PRO A CA 1
ATOM 1058 C C . PRO A 1 133 ? -12.567 -8.903 -2.657 1.00 88.88 133 PRO A C 1
ATOM 1060 O O . PRO A 1 133 ? -12.113 -7.772 -2.765 1.00 88.88 133 PRO A O 1
ATOM 1063 N N . ALA A 1 134 ? -13.720 -9.164 -2.036 1.00 88.81 134 ALA A N 1
ATOM 1064 C CA . ALA A 1 134 ? -14.532 -8.129 -1.420 1.00 88.81 134 ALA A CA 1
ATOM 1065 C C . ALA A 1 134 ? -13.767 -7.422 -0.293 1.00 88.81 134 ALA A C 1
ATOM 1067 O O . ALA A 1 134 ? -13.867 -6.209 -0.164 1.00 88.81 134 ALA A O 1
ATOM 1068 N N . CYS A 1 135 ? -12.968 -8.151 0.494 1.00 90.56 135 CYS A N 1
ATOM 1069 C CA . CYS A 1 135 ? -12.177 -7.537 1.560 1.00 90.56 135 CYS A CA 1
ATOM 1070 C C . CYS A 1 135 ? -11.048 -6.670 1.007 1.00 90.56 135 CYS A C 1
ATOM 1072 O O . CYS A 1 135 ? -10.857 -5.564 1.499 1.00 90.56 135 CYS A O 1
ATOM 1074 N N . ILE A 1 136 ? -10.340 -7.137 -0.026 1.00 92.69 136 ILE A N 1
ATOM 1075 C CA . ILE A 1 136 ? -9.312 -6.333 -0.702 1.00 92.69 136 ILE A CA 1
ATOM 1076 C C . ILE A 1 136 ? -9.951 -5.071 -1.272 1.00 92.69 136 ILE A C 1
ATOM 1078 O O . ILE A 1 136 ? -9.500 -3.977 -0.960 1.00 92.69 136 ILE A O 1
ATOM 1082 N N . HIS A 1 137 ? -11.053 -5.219 -2.010 1.00 92.69 137 HIS A N 1
ATOM 1083 C CA . HIS A 1 137 ? -11.793 -4.094 -2.564 1.00 92.69 137 HIS A CA 1
ATOM 1084 C C . HIS A 1 137 ? -12.188 -3.078 -1.488 1.00 92.69 137 HIS A C 1
ATOM 1086 O O . HIS A 1 137 ? -11.904 -1.897 -1.645 1.00 92.69 137 HIS A O 1
ATOM 1092 N N . LEU A 1 138 ? -12.808 -3.525 -0.391 1.00 93.31 138 LEU A N 1
ATOM 1093 C CA . LEU A 1 138 ? -13.269 -2.645 0.686 1.00 93.31 138 LEU A CA 1
ATOM 1094 C C . LEU A 1 138 ? -12.114 -1.921 1.381 1.00 93.31 138 LEU A C 1
ATOM 1096 O O . LEU A 1 138 ? -12.221 -0.725 1.637 1.00 93.31 138 LEU A O 1
ATOM 1100 N N . VAL A 1 139 ? -11.016 -2.622 1.677 1.00 95.00 139 VAL A N 1
ATOM 1101 C CA . VAL A 1 139 ? -9.844 -2.008 2.313 1.00 95.00 139 VAL A CA 1
ATOM 1102 C C . VAL A 1 139 ? -9.178 -1.020 1.357 1.00 95.00 139 VAL A C 1
ATOM 1104 O O . VAL A 1 139 ? -8.946 0.120 1.745 1.00 95.00 139 VAL A O 1
ATOM 1107 N N . THR A 1 140 ? -8.908 -1.417 0.110 1.00 95.38 140 THR A N 1
ATOM 1108 C CA . THR A 1 140 ? -8.294 -0.536 -0.894 1.00 95.38 140 THR A CA 1
ATOM 1109 C C . THR A 1 140 ? -9.167 0.687 -1.158 1.00 95.38 140 THR A C 1
ATOM 1111 O O . THR A 1 140 ? -8.654 1.800 -1.145 1.00 95.38 140 THR A O 1
ATOM 1114 N N . LYS A 1 141 ? -10.484 0.503 -1.307 1.00 94.31 141 LYS A N 1
ATOM 1115 C CA . LYS A 1 141 ? -11.445 1.597 -1.479 1.00 94.31 141 LYS A CA 1
ATOM 1116 C C . LYS A 1 141 ? -11.382 2.586 -0.327 1.00 94.31 141 LYS A C 1
ATOM 1118 O O . LYS A 1 141 ? -11.177 3.769 -0.556 1.00 94.31 141 LYS A O 1
ATOM 1123 N N . ALA A 1 142 ? -11.497 2.093 0.903 1.00 94.62 142 ALA A N 1
ATOM 1124 C CA . ALA A 1 142 ? -11.484 2.947 2.081 1.00 94.62 142 ALA A CA 1
ATOM 1125 C C . ALA A 1 142 ? -10.149 3.701 2.225 1.00 94.62 142 ALA A C 1
ATOM 1127 O O . ALA A 1 142 ? -10.131 4.860 2.619 1.00 94.62 142 ALA A O 1
ATOM 1128 N N . LEU A 1 143 ? -9.022 3.076 1.867 1.00 96.06 143 LEU A N 1
ATOM 1129 C CA . LEU A 1 143 ? -7.722 3.749 1.850 1.00 9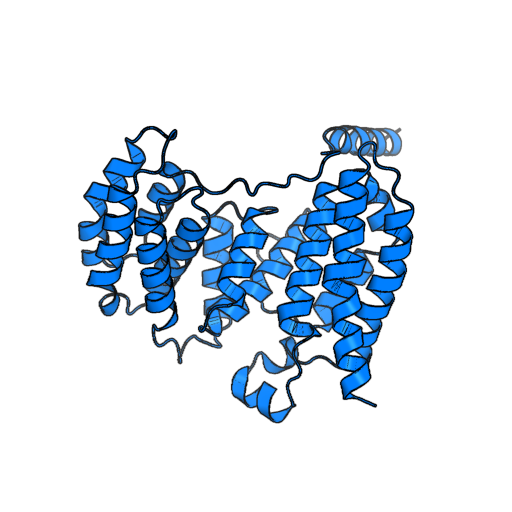6.06 143 LEU A CA 1
ATOM 1130 C C . LEU A 1 143 ? -7.658 4.873 0.809 1.00 96.06 143 LEU A C 1
ATOM 1132 O O . LEU A 1 143 ? -7.190 5.957 1.137 1.00 96.06 143 LEU A O 1
ATOM 1136 N N . VAL A 1 144 ? -8.125 4.626 -0.416 1.00 93.31 144 VAL A N 1
ATOM 1137 C CA . VAL A 1 144 ? -8.090 5.608 -1.513 1.00 93.31 144 VAL A CA 1
ATOM 1138 C C . VAL A 1 144 ? -9.068 6.764 -1.279 1.00 93.31 144 VAL A C 1
ATOM 1140 O O . VAL A 1 144 ? -8.744 7.904 -1.591 1.00 93.31 144 VAL A O 1
ATOM 1143 N N . GLU A 1 145 ? -10.250 6.494 -0.721 1.00 92.25 145 GLU A N 1
ATOM 1144 C CA . GLU A 1 145 ? -11.272 7.519 -0.467 1.00 92.25 145 GLU A CA 1
ATOM 1145 C C . GLU A 1 145 ? -10.952 8.383 0.764 1.00 92.25 145 GLU A C 1
ATOM 1147 O O . GLU A 1 145 ? -11.190 9.593 0.751 1.00 92.25 145 GLU A O 1
ATOM 1152 N N . ASP A 1 146 ? -10.396 7.792 1.828 1.00 92.81 146 ASP A N 1
ATOM 1153 C CA . ASP A 1 146 ? -10.211 8.493 3.104 1.00 92.81 146 ASP A CA 1
ATOM 1154 C C . ASP A 1 146 ? -8.809 9.098 3.279 1.00 92.81 146 ASP A C 1
ATOM 1156 O O . ASP A 1 146 ? -8.621 10.017 4.087 1.00 92.81 146 ASP A O 1
ATOM 1160 N N . ILE A 1 147 ? -7.804 8.612 2.546 1.00 93.44 147 ILE A N 1
ATOM 1161 C CA . ILE A 1 147 ? -6.410 9.051 2.669 1.00 93.44 147 ILE A CA 1
ATOM 1162 C C . ILE A 1 147 ? -5.946 9.622 1.321 1.00 93.44 147 ILE A C 1
ATOM 1164 O O . ILE A 1 147 ? -6.154 8.980 0.297 1.00 93.44 147 ILE A O 1
ATOM 1168 N N . PRO A 1 148 ? -5.279 10.795 1.289 1.00 89.50 148 PRO A N 1
ATOM 1169 C CA . PRO A 1 148 ? -4.714 11.358 0.060 1.00 89.50 148 PRO A CA 1
ATOM 1170 C C . PRO A 1 148 ? -3.489 10.548 -0.406 1.00 89.50 148 PRO A C 1
ATOM 1172 O O . PRO A 1 148 ? -2.333 10.940 -0.201 1.00 89.50 148 PRO A O 1
ATOM 1175 N N . LEU A 1 149 ? -3.751 9.373 -0.981 1.00 89.88 149 LEU A N 1
ATOM 1176 C CA . LEU A 1 149 ? -2.759 8.433 -1.494 1.00 89.88 149 LEU A CA 1
ATOM 1177 C C . LEU A 1 149 ? -2.390 8.778 -2.937 1.00 89.88 149 LEU A C 1
ATOM 1179 O O . LEU A 1 149 ? -2.817 8.128 -3.886 1.00 89.88 149 LEU A O 1
ATOM 1183 N N . GLU A 1 150 ? -1.540 9.788 -3.081 1.00 85.31 150 GLU A N 1
ATOM 1184 C CA . GLU A 1 150 ? -0.968 10.212 -4.358 1.00 85.31 150 GLU A CA 1
ATOM 1185 C C . GLU A 1 150 ? 0.557 10.335 -4.243 1.00 85.31 150 GLU A C 1
ATOM 1187 O O . GLU A 1 150 ? 1.097 10.623 -3.167 1.00 85.31 150 GLU A O 1
ATOM 1192 N N . GLY A 1 151 ? 1.267 10.103 -5.353 1.00 85.81 151 GLY A N 1
ATOM 1193 C CA . GLY A 1 151 ? 2.729 10.195 -5.422 1.00 85.81 151 GLY A CA 1
ATOM 1194 C C . GLY A 1 151 ? 3.435 9.434 -4.292 1.00 85.81 151 GLY A C 1
ATOM 1195 O O . GLY A 1 151 ? 3.151 8.265 -4.038 1.00 85.81 151 GLY A O 1
ATOM 1196 N N . LEU A 1 152 ? 4.326 10.122 -3.572 1.00 87.75 152 LEU A N 1
ATOM 1197 C CA . LEU A 1 152 ? 5.126 9.530 -2.492 1.00 87.75 152 LEU A CA 1
ATOM 1198 C C . LEU A 1 152 ? 4.302 9.030 -1.289 1.00 87.75 152 LEU A C 1
ATOM 1200 O O . LEU A 1 152 ? 4.774 8.162 -0.557 1.00 87.75 152 LEU A O 1
ATOM 1204 N N . ASN A 1 153 ? 3.091 9.553 -1.051 1.00 91.06 153 ASN A N 1
ATOM 1205 C CA . ASN A 1 153 ? 2.229 9.029 0.018 1.00 91.06 153 ASN A CA 1
ATOM 1206 C C . ASN A 1 153 ? 1.683 7.641 -0.350 1.00 91.06 153 ASN A C 1
ATOM 1208 O O . ASN A 1 153 ? 1.630 6.758 0.507 1.00 91.06 153 ASN A O 1
ATOM 1212 N N . LEU A 1 154 ? 1.304 7.442 -1.619 1.00 94.12 154 LEU A N 1
ATOM 1213 C CA . LEU A 1 154 ? 0.883 6.137 -2.132 1.00 94.12 154 LEU A CA 1
ATOM 1214 C C . LEU A 1 154 ? 2.033 5.131 -2.061 1.00 94.12 154 LEU A C 1
ATOM 1216 O O . LEU A 1 154 ? 1.848 4.034 -1.541 1.00 94.12 154 LEU A O 1
ATOM 1220 N N . GLU A 1 155 ? 3.219 5.526 -2.529 1.00 92.50 155 GLU A N 1
ATOM 1221 C CA . GLU A 1 155 ? 4.431 4.702 -2.465 1.00 92.50 155 GLU A CA 1
ATOM 1222 C C . GLU A 1 155 ? 4.712 4.237 -1.031 1.00 92.50 155 GLU A C 1
ATOM 1224 O O . GLU A 1 155 ? 4.817 3.039 -0.771 1.00 92.50 155 GLU A O 1
ATOM 1229 N N . HIS A 1 156 ? 4.726 5.173 -0.077 1.00 91.81 156 HIS A N 1
ATOM 1230 C CA . HIS A 1 156 ? 4.971 4.848 1.323 1.00 91.81 156 HIS A CA 1
ATOM 1231 C C . HIS A 1 156 ? 3.910 3.899 1.895 1.00 91.81 156 HIS A C 1
ATOM 1233 O O . HIS A 1 156 ? 4.242 2.978 2.640 1.00 91.81 156 HIS A O 1
ATOM 1239 N N . ALA A 1 157 ? 2.633 4.088 1.547 1.00 95.00 157 ALA A N 1
ATOM 1240 C CA . ALA A 1 157 ? 1.569 3.186 1.976 1.00 95.00 157 ALA A CA 1
ATOM 1241 C C . ALA A 1 157 ? 1.757 1.766 1.411 1.00 95.00 157 ALA A C 1
ATOM 1243 O O . ALA A 1 157 ? 1.603 0.794 2.154 1.00 95.00 157 ALA A O 1
ATOM 1244 N N . ILE A 1 158 ? 2.131 1.637 0.132 1.00 96.56 158 ILE A N 1
ATOM 1245 C CA . ILE A 1 158 ? 2.418 0.342 -0.500 1.00 96.56 158 ILE A CA 1
ATOM 1246 C C . ILE A 1 158 ? 3.596 -0.341 0.200 1.00 96.56 158 ILE A C 1
ATOM 1248 O O . ILE A 1 158 ? 3.471 -1.509 0.560 1.00 96.56 158 ILE A O 1
ATOM 1252 N N . ASP A 1 159 ? 4.689 0.375 0.471 1.00 92.94 159 ASP A N 1
ATOM 1253 C CA . ASP A 1 159 ? 5.858 -0.162 1.183 1.00 92.94 159 ASP A CA 1
ATOM 1254 C C . ASP A 1 159 ? 5.510 -0.702 2.572 1.00 92.94 159 ASP A C 1
ATOM 1256 O O . ASP A 1 159 ? 5.955 -1.781 2.969 1.00 92.94 159 ASP A O 1
ATOM 1260 N N . GLN A 1 160 ? 4.686 0.024 3.332 1.00 91.69 160 GLN A N 1
ATOM 1261 C CA . GLN A 1 160 ? 4.288 -0.438 4.662 1.00 91.69 160 GLN A CA 1
ATOM 1262 C C . GLN A 1 160 ? 3.412 -1.691 4.600 1.00 91.69 160 GLN A C 1
ATOM 1264 O O . GLN A 1 160 ? 3.562 -2.586 5.434 1.00 91.69 160 GLN A O 1
ATOM 1269 N N . LEU A 1 161 ? 2.514 -1.770 3.618 1.00 94.38 161 LEU A N 1
ATOM 1270 C CA . LEU A 1 161 ? 1.602 -2.899 3.453 1.00 94.38 161 LEU A CA 1
ATOM 1271 C C . LEU A 1 161 ? 2.285 -4.126 2.826 1.00 94.38 161 LEU A C 1
ATOM 1273 O O . LEU A 1 161 ? 1.923 -5.256 3.153 1.00 94.38 161 LEU A O 1
ATOM 1277 N N . SER A 1 162 ? 3.285 -3.935 1.963 1.00 91.94 162 SER A N 1
ATOM 1278 C CA . SER A 1 162 ? 3.975 -5.013 1.240 1.00 91.94 162 SER A CA 1
ATOM 1279 C C . SER A 1 162 ? 4.862 -5.873 2.145 1.00 91.94 162 SER A C 1
ATOM 1281 O O . SER A 1 162 ? 4.972 -7.085 1.945 1.00 91.94 162 SER A O 1
ATOM 1283 N N . VAL A 1 163 ? 5.449 -5.262 3.178 1.00 88.19 163 VAL A N 1
ATOM 1284 C CA . VAL A 1 163 ? 6.295 -5.941 4.176 1.00 88.19 163 VAL A CA 1
ATOM 1285 C C . VAL A 1 163 ? 5.503 -6.445 5.388 1.00 88.19 163 VAL A C 1
ATOM 1287 O O . VAL A 1 163 ? 6.088 -6.862 6.385 1.00 88.19 163 VAL A O 1
ATOM 1290 N N . SER A 1 164 ? 4.172 -6.377 5.329 1.00 85.81 164 SER A N 1
ATOM 1291 C CA . SER A 1 164 ? 3.277 -6.893 6.363 1.00 85.81 164 SER A CA 1
ATOM 1292 C C . SER A 1 164 ? 3.266 -8.420 6.410 1.00 85.81 164 SER A C 1
ATOM 1294 O O . SER A 1 164 ? 3.284 -9.099 5.377 1.00 85.81 164 SER A O 1
ATOM 1296 N N . LEU A 1 165 ? 3.136 -8.977 7.617 1.00 84.00 165 LEU A N 1
ATOM 1297 C CA . LEU A 1 165 ? 2.897 -10.412 7.795 1.00 84.00 165 LEU A CA 1
ATOM 1298 C C . LEU A 1 165 ? 1.503 -10.836 7.291 1.00 84.00 165 LEU A C 1
ATOM 1300 O O . LEU A 1 165 ? 1.297 -11.997 6.927 1.00 84.00 165 LEU A O 1
ATOM 1304 N N . SER A 1 166 ? 0.555 -9.897 7.202 1.00 88.19 166 SER A N 1
ATOM 1305 C CA . SER A 1 166 ? -0.801 -10.152 6.714 1.00 88.19 166 SER A CA 1
ATOM 1306 C C . SER A 1 166 ? -0.837 -10.311 5.192 1.00 88.19 166 SER A C 1
ATOM 1308 O O . SER A 1 166 ? -0.509 -9.392 4.439 1.00 88.19 166 SER A O 1
ATOM 1310 N N . GLN A 1 167 ? -1.310 -11.468 4.718 1.00 88.81 167 GLN A N 1
ATOM 1311 C CA . GLN A 1 167 ? -1.540 -11.707 3.286 1.00 88.81 167 GLN A CA 1
ATOM 1312 C C . GLN A 1 167 ? -2.545 -10.716 2.687 1.00 88.81 167 GLN A C 1
ATOM 1314 O O . GLN A 1 167 ? -2.329 -10.221 1.586 1.00 88.81 167 GLN A O 1
ATOM 1319 N N . LEU A 1 168 ? -3.607 -10.378 3.426 1.00 91.38 168 LEU A N 1
ATOM 1320 C CA . LEU A 1 168 ? -4.606 -9.417 2.961 1.00 91.38 168 LEU A CA 1
ATOM 1321 C C . LEU A 1 168 ? -3.972 -8.048 2.686 1.00 91.38 168 LEU A C 1
ATOM 1323 O O . LEU A 1 168 ? -4.250 -7.444 1.657 1.00 91.38 168 LEU A O 1
ATOM 1327 N N . GLN A 1 169 ? -3.093 -7.577 3.575 1.00 92.88 169 GLN A N 1
ATOM 1328 C CA . GLN A 1 169 ? -2.399 -6.300 3.389 1.00 92.88 169 GLN A CA 1
ATOM 1329 C C . GLN A 1 169 ? -1.436 -6.342 2.200 1.00 92.88 169 GLN A C 1
ATOM 1331 O O . GLN A 1 169 ? -1.411 -5.390 1.425 1.00 92.88 169 GLN A O 1
ATOM 1336 N N . ARG A 1 170 ? -0.736 -7.465 1.977 1.00 91.62 170 ARG A N 1
ATOM 1337 C CA . ARG A 1 170 ? 0.071 -7.669 0.762 1.00 91.62 170 ARG A CA 1
ATOM 1338 C C . ARG A 1 170 ? -0.775 -7.577 -0.512 1.00 91.62 170 ARG A C 1
ATOM 1340 O O . ARG A 1 170 ? -0.376 -6.921 -1.468 1.00 91.62 170 ARG A O 1
ATOM 1347 N N . TYR A 1 171 ? -1.964 -8.177 -0.526 1.00 94.06 171 TYR A N 1
ATOM 1348 C CA . TYR A 1 171 ? -2.875 -8.087 -1.672 1.00 94.06 171 TYR A CA 1
ATOM 1349 C C . TYR A 1 171 ? -3.418 -6.672 -1.892 1.00 94.06 171 TYR A C 1
ATOM 1351 O O . TYR A 1 171 ? -3.505 -6.220 -3.032 1.00 94.06 171 TYR A O 1
ATOM 1359 N N . VAL A 1 172 ? -3.725 -5.950 -0.813 1.00 95.56 172 VAL A N 1
ATOM 1360 C CA . VAL A 1 172 ? -4.097 -4.528 -0.869 1.00 95.56 172 VAL A CA 1
ATOM 1361 C C . VAL A 1 172 ? -2.944 -3.683 -1.419 1.00 95.56 172 VAL A C 1
ATOM 1363 O O . VAL A 1 172 ? -3.193 -2.810 -2.243 1.00 95.56 172 VAL A O 1
ATOM 1366 N N . ALA A 1 173 ? -1.695 -3.965 -1.031 1.00 96.62 173 ALA A N 1
ATOM 1367 C CA . ALA A 1 173 ? -0.508 -3.287 -1.556 1.00 96.62 173 ALA A CA 1
ATOM 1368 C C . ALA A 1 173 ? -0.385 -3.464 -3.077 1.00 96.62 173 ALA A C 1
ATOM 1370 O O . ALA A 1 173 ? -0.196 -2.488 -3.799 1.00 96.62 173 ALA A O 1
ATOM 1371 N N . VAL A 1 174 ? -0.578 -4.691 -3.578 1.00 95.69 174 VAL A N 1
ATOM 1372 C CA . VAL A 1 174 ? -0.598 -4.964 -5.023 1.00 95.69 174 VAL A CA 1
ATOM 1373 C C . VAL A 1 174 ? -1.751 -4.229 -5.708 1.00 95.69 174 VAL A C 1
ATOM 1375 O O . VAL A 1 174 ? -1.531 -3.601 -6.737 1.00 95.69 174 VAL A O 1
ATOM 1378 N N . ALA A 1 175 ? -2.961 -4.238 -5.141 1.00 95.62 175 ALA A N 1
ATOM 1379 C CA . ALA A 1 175 ? -4.094 -3.499 -5.706 1.00 95.62 175 ALA A CA 1
ATOM 1380 C C . ALA A 1 175 ? -3.819 -1.983 -5.787 1.00 95.62 175 ALA A C 1
ATOM 1382 O O . ALA A 1 175 ? -4.124 -1.356 -6.799 1.00 95.62 175 ALA A O 1
ATOM 1383 N N . LEU A 1 176 ? -3.187 -1.400 -4.762 1.00 96.19 176 LEU A N 1
ATOM 1384 C CA . LEU A 1 176 ? -2.803 0.016 -4.728 1.00 96.19 176 LEU A CA 1
ATOM 1385 C C . LEU A 1 176 ? -1.779 0.394 -5.809 1.00 96.19 176 LEU A C 1
ATOM 1387 O O . LEU A 1 176 ? -1.816 1.524 -6.295 1.00 96.19 176 LEU A O 1
ATOM 1391 N N . VAL A 1 177 ? -0.915 -0.535 -6.239 1.00 95.62 177 VAL A N 1
ATOM 1392 C CA . VAL A 1 177 ? -0.040 -0.296 -7.399 1.00 95.62 177 VAL A CA 1
ATOM 1393 C C . VAL A 1 177 ? -0.875 0.015 -8.639 1.00 95.62 177 VAL A C 1
ATOM 1395 O O . VAL A 1 177 ? -0.622 1.013 -9.309 1.00 95.62 177 VAL A O 1
ATOM 1398 N N . PHE A 1 178 ? -1.895 -0.797 -8.926 1.00 92.81 178 PHE A N 1
ATOM 1399 C CA . PHE A 1 178 ? -2.751 -0.596 -10.098 1.00 92.81 178 PHE A CA 1
ATOM 1400 C C . PHE A 1 178 ? -3.588 0.678 -9.996 1.00 92.81 178 PHE A C 1
ATOM 1402 O O . PHE A 1 178 ? -3.725 1.376 -10.995 1.00 92.81 178 PHE A O 1
ATOM 1409 N N . VAL A 1 179 ? -4.040 1.044 -8.790 1.00 91.62 179 VAL A N 1
ATOM 1410 C CA . VAL A 1 179 ? -4.668 2.355 -8.549 1.00 91.62 179 VAL A CA 1
ATOM 1411 C C . VAL A 1 179 ? -3.738 3.495 -8.958 1.00 91.62 179 VAL A C 1
ATOM 1413 O O . VAL A 1 179 ? -4.159 4.406 -9.667 1.00 91.62 179 VAL A O 1
ATOM 1416 N N . GLY A 1 180 ? -2.466 3.432 -8.555 1.00 90.62 180 GLY A N 1
ATOM 1417 C CA . GLY A 1 180 ? -1.467 4.427 -8.939 1.00 90.62 180 GLY A CA 1
ATOM 1418 C C . GLY A 1 180 ? -1.196 4.453 -10.443 1.00 90.62 180 GLY A C 1
ATOM 1419 O O . GLY A 1 180 ? -1.137 5.527 -11.041 1.00 90.62 180 GLY A O 1
ATOM 1420 N N . LEU A 1 181 ? -1.076 3.280 -11.073 1.00 89.19 181 LEU A N 1
ATOM 1421 C CA . LEU A 1 181 ? -0.876 3.172 -12.519 1.00 89.19 181 LEU A CA 1
ATOM 1422 C C . LEU A 1 181 ? -2.064 3.752 -13.296 1.00 89.19 181 LEU A C 1
ATOM 1424 O O . LEU A 1 181 ? -1.856 4.494 -14.254 1.00 89.19 181 LEU A O 1
ATOM 1428 N N . ASP A 1 182 ? -3.298 3.469 -12.879 1.00 86.62 182 ASP A N 1
ATOM 1429 C CA . ASP A 1 182 ? -4.496 4.045 -13.490 1.00 86.62 182 ASP A CA 1
ATOM 1430 C C . ASP A 1 182 ? -4.568 5.558 -13.296 1.00 86.62 182 ASP A C 1
ATOM 1432 O O . ASP A 1 182 ? -4.847 6.269 -14.259 1.00 86.62 182 ASP A O 1
ATOM 1436 N N . ALA A 1 183 ? -4.251 6.070 -12.104 1.00 84.06 183 ALA A N 1
ATOM 1437 C CA . ALA A 1 183 ? -4.241 7.508 -11.846 1.00 84.06 183 ALA A CA 1
ATOM 1438 C C . ALA A 1 183 ? -3.257 8.263 -12.761 1.00 84.06 183 ALA A C 1
ATOM 1440 O O . ALA A 1 183 ? -3.566 9.358 -13.229 1.00 84.06 183 ALA A O 1
ATOM 1441 N N . ILE A 1 184 ? -2.096 7.666 -13.058 1.00 81.38 184 ILE A N 1
ATOM 1442 C CA . ILE A 1 184 ? -1.073 8.265 -13.931 1.00 81.38 184 ILE A CA 1
ATOM 1443 C C . ILE A 1 184 ? -1.415 8.087 -15.422 1.00 81.38 184 ILE A C 1
ATOM 1445 O O . ILE A 1 184 ? -1.155 8.983 -16.227 1.00 81.38 184 ILE A O 1
ATOM 1449 N N . LEU A 1 185 ? -1.969 6.936 -15.821 1.00 79.56 185 LEU A N 1
ATOM 1450 C CA . LEU A 1 185 ? -2.061 6.530 -17.236 1.00 79.56 185 LEU A CA 1
ATOM 1451 C C . LEU A 1 185 ? -3.454 6.615 -17.839 1.00 79.56 185 LEU A C 1
ATOM 1453 O O . LEU A 1 185 ? -3.594 6.683 -19.062 1.00 79.56 185 LEU A O 1
ATOM 1457 N N . LYS A 1 186 ? -4.486 6.621 -17.002 1.00 73.56 186 LYS A N 1
ATOM 1458 C CA . LYS A 1 186 ? -5.889 6.723 -17.394 1.00 73.56 186 LYS A CA 1
ATOM 1459 C C . LYS A 1 186 ? -6.551 7.837 -16.574 1.00 73.56 186 LYS A C 1
ATOM 1461 O O . LYS A 1 186 ? -7.387 7.556 -15.720 1.00 73.56 186 LYS A O 1
ATOM 1466 N N . PRO A 1 187 ? -6.247 9.117 -16.865 1.00 57.19 187 PRO A N 1
ATOM 1467 C CA . PRO A 1 187 ? -6.745 10.257 -16.086 1.00 57.19 187 PRO A CA 1
ATOM 1468 C C . PRO A 1 187 ? -8.278 10.416 -16.090 1.00 57.19 187 PRO A C 1
ATOM 1470 O O . PRO A 1 187 ? -8.808 11.252 -15.364 1.00 57.19 187 PRO A O 1
ATOM 1473 N N . GLN A 1 188 ? -9.009 9.618 -16.877 1.00 57.06 188 GLN A N 1
ATOM 1474 C CA . GLN A 1 188 ? -10.449 9.419 -16.710 1.00 57.06 188 GLN A CA 1
ATOM 1475 C C . GLN A 1 188 ? -10.715 8.033 -16.109 1.00 57.06 188 GLN A C 1
ATOM 1477 O O . GLN A 1 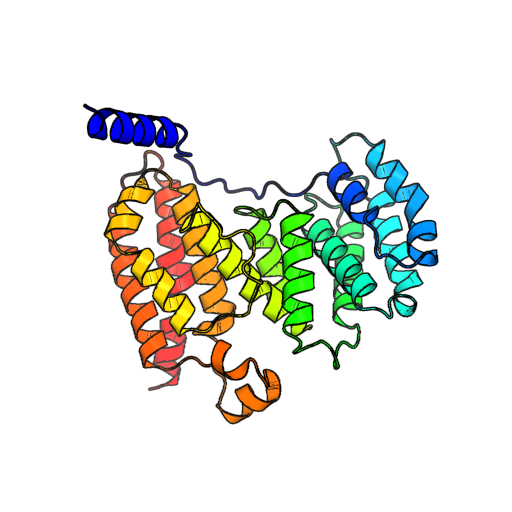188 ? -10.916 7.070 -16.858 1.00 57.06 188 GLN A O 1
ATOM 1482 N N . PRO A 1 189 ? -10.714 7.903 -14.772 1.00 54.19 189 PRO A N 1
ATOM 1483 C CA . PRO A 1 189 ? -11.108 6.662 -14.133 1.00 54.19 189 PRO A CA 1
ATOM 1484 C C . PRO A 1 189 ? -12.585 6.389 -14.423 1.00 54.19 189 PRO A C 1
ATOM 1486 O O . PRO A 1 189 ? -13.437 7.279 -14.346 1.00 54.19 189 PRO A O 1
ATOM 1489 N N . LYS A 1 190 ? -12.917 5.134 -14.727 1.00 55.66 190 LYS A N 1
ATOM 1490 C CA . LYS A 1 190 ? -14.299 4.679 -14.588 1.00 55.66 190 LYS A CA 1
ATOM 1491 C C . LYS A 1 190 ? -14.578 4.584 -13.094 1.00 55.66 190 LYS A C 1
ATOM 1493 O O . LYS A 1 190 ? -13.986 3.760 -12.410 1.00 55.66 190 LYS A O 1
ATOM 1498 N N . VAL A 1 191 ? -15.477 5.436 -12.617 1.00 55.81 191 VAL A N 1
ATOM 1499 C CA . VAL A 1 191 ? -15.791 5.646 -11.192 1.00 55.81 191 VAL A CA 1
ATOM 1500 C C . VAL A 1 191 ? -16.283 4.369 -10.476 1.00 55.81 191 VAL A C 1
ATOM 1502 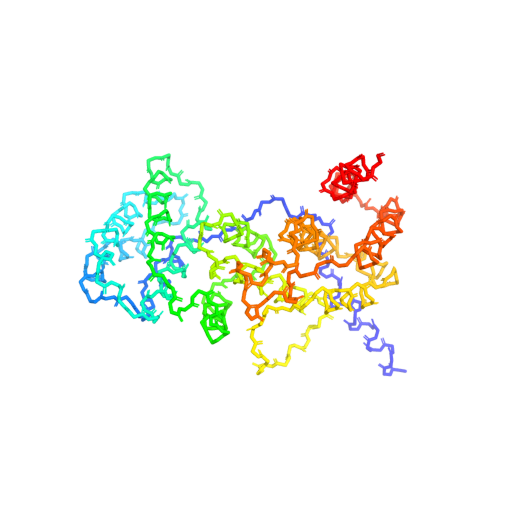O O . VAL A 1 191 ? -16.259 4.313 -9.252 1.00 55.81 191 VAL A O 1
ATOM 1505 N N . ASP A 1 192 ? -16.642 3.316 -11.217 1.00 62.25 192 ASP A N 1
ATOM 1506 C CA . ASP A 1 192 ? -17.298 2.119 -10.676 1.00 62.25 192 ASP A CA 1
ATOM 1507 C C . ASP A 1 192 ? -16.480 0.817 -10.784 1.00 62.25 192 ASP A C 1
ATOM 1509 O O . ASP A 1 192 ? -16.998 -0.254 -10.455 1.00 62.25 192 ASP A O 1
ATOM 1513 N N . GLU A 1 193 ? -15.228 0.847 -11.262 1.00 71.94 193 GLU A N 1
ATOM 1514 C CA . GLU A 1 193 ? -14.440 -0.391 -11.341 1.00 71.94 193 GLU A CA 1
ATOM 1515 C C . GLU A 1 193 ? -13.936 -0.813 -9.945 1.00 71.94 193 GLU A C 1
ATOM 1517 O O . GLU A 1 193 ? -13.327 -0.022 -9.220 1.00 71.94 193 GLU A O 1
ATOM 1522 N N . PRO A 1 194 ? -14.197 -2.061 -9.514 1.00 80.12 194 PRO A N 1
ATOM 1523 C CA . PRO A 1 194 ? -13.731 -2.532 -8.220 1.00 80.12 194 PRO A CA 1
ATOM 1524 C C . PRO A 1 194 ? -12.203 -2.646 -8.19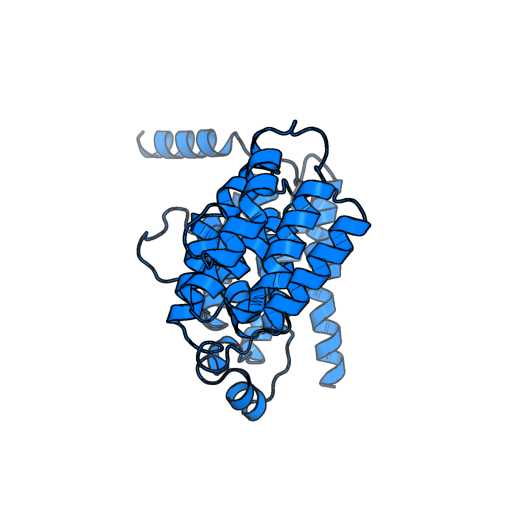5 1.00 80.12 194 PRO A C 1
ATOM 1526 O O . PRO A 1 194 ? -11.608 -3.228 -9.096 1.00 80.12 194 PRO A O 1
ATOM 1529 N N . TYR A 1 195 ? -11.577 -2.185 -7.108 1.00 87.06 195 TYR A N 1
ATOM 1530 C CA . TYR A 1 195 ? -10.168 -2.470 -6.818 1.00 87.06 195 TYR A CA 1
ATOM 1531 C C . TYR A 1 195 ? -9.898 -3.978 -6.729 1.00 87.06 195 TYR A C 1
ATOM 1533 O O . TYR A 1 195 ? -10.550 -4.682 -5.953 1.00 87.06 195 TYR A O 1
ATOM 1541 N N . GLN A 1 196 ? -8.937 -4.470 -7.512 1.00 85.06 196 GLN A N 1
ATOM 1542 C CA . GLN A 1 196 ? -8.632 -5.895 -7.644 1.00 85.06 196 GLN A CA 1
ATOM 1543 C C . GLN A 1 196 ? -7.123 -6.167 -7.640 1.00 85.06 196 GLN A C 1
ATOM 1545 O O . GLN A 1 196 ? -6.303 -5.291 -7.904 1.00 85.06 196 GLN A O 1
ATOM 1550 N N . VAL A 1 197 ? -6.760 -7.422 -7.357 1.00 87.19 197 VAL A N 1
ATOM 1551 C CA . VAL A 1 197 ? -5.393 -7.929 -7.538 1.00 87.19 197 VAL A CA 1
ATOM 1552 C C . VAL A 1 197 ? -5.253 -8.413 -8.974 1.00 87.19 197 VAL A C 1
ATOM 1554 O O . VAL A 1 197 ? -5.700 -9.510 -9.319 1.00 87.19 197 VAL A O 1
ATOM 1557 N N . HIS A 1 198 ? -4.649 -7.588 -9.816 1.00 89.94 198 HIS A N 1
ATOM 1558 C CA . HIS A 1 198 ? -4.501 -7.900 -11.228 1.00 89.94 198 HIS A CA 1
ATOM 1559 C C . HIS A 1 198 ? -3.353 -8.879 -11.505 1.00 89.94 198 HIS A C 1
ATOM 1561 O O . HIS A 1 198 ? -2.458 -9.084 -10.684 1.00 89.94 198 HIS A O 1
ATOM 1567 N N . THR A 1 199 ? -3.411 -9.495 -12.684 1.00 92.25 199 THR A N 1
ATOM 1568 C CA . THR A 1 199 ? -2.423 -10.480 -13.139 1.00 92.25 199 THR A CA 1
ATOM 1569 C C . THR A 1 199 ? -1.168 -9.830 -13.705 1.00 92.25 199 THR A C 1
ATOM 1571 O O . THR A 1 199 ? -1.178 -8.651 -14.068 1.00 92.25 199 THR A O 1
ATOM 1574 N N . VAL A 1 200 ? -0.110 -10.630 -13.856 1.00 93.19 200 VAL A N 1
ATOM 1575 C CA . VAL A 1 200 ? 1.113 -10.210 -14.552 1.00 93.19 200 VAL A CA 1
ATOM 1576 C C . VAL A 1 200 ? 0.804 -9.778 -15.990 1.00 93.19 200 VAL A C 1
ATOM 1578 O O . VAL A 1 200 ? 1.335 -8.770 -16.440 1.00 93.19 200 VAL A O 1
ATOM 1581 N N . ASP A 1 201 ? -0.117 -10.447 -16.691 1.00 92.75 201 ASP A N 1
ATOM 1582 C CA . ASP A 1 201 ? -0.534 -10.029 -18.040 1.00 92.75 201 ASP A CA 1
ATOM 1583 C C . ASP A 1 201 ? -1.183 -8.640 -18.032 1.00 92.75 201 ASP A C 1
ATOM 1585 O O . ASP A 1 201 ? -0.908 -7.806 -18.894 1.00 92.75 201 ASP A O 1
ATOM 1589 N N . THR A 1 202 ? -2.012 -8.355 -17.024 1.00 92.00 202 THR A N 1
ATOM 1590 C CA . THR A 1 202 ? -2.595 -7.021 -16.852 1.00 92.00 202 THR A CA 1
ATOM 1591 C C . THR A 1 202 ? -1.509 -5.973 -16.618 1.00 92.00 202 THR A C 1
ATOM 1593 O O . THR A 1 202 ? -1.555 -4.914 -17.238 1.00 92.00 202 THR A O 1
ATOM 1596 N N . PHE A 1 203 ? -0.521 -6.274 -15.770 1.00 92.44 203 PHE A N 1
ATOM 1597 C CA . PHE A 1 203 ? 0.635 -5.408 -15.535 1.00 92.44 203 PHE A CA 1
ATOM 1598 C C . PHE A 1 203 ? 1.428 -5.137 -16.820 1.00 92.44 203 PHE A C 1
ATOM 1600 O O . PHE A 1 203 ? 1.701 -3.980 -17.135 1.00 92.44 203 PHE A O 1
ATOM 1607 N N . LEU A 1 204 ? 1.731 -6.172 -17.610 1.00 91.06 204 LEU A N 1
ATOM 1608 C CA . LEU A 1 204 ? 2.413 -6.010 -18.897 1.00 91.06 204 LEU A CA 1
ATOM 1609 C C . LEU A 1 204 ? 1.597 -5.149 -19.874 1.00 91.06 204 LEU A C 1
ATOM 1611 O O . LEU A 1 204 ? 2.175 -4.338 -20.595 1.00 91.06 204 LEU A O 1
ATOM 1615 N N . GLY A 1 205 ? 0.264 -5.227 -19.833 1.00 88.69 205 GLY A N 1
ATOM 1616 C CA . GLY A 1 205 ? -0.613 -4.327 -20.587 1.00 88.69 205 GLY A CA 1
ATOM 1617 C C . GLY A 1 205 ? -0.416 -2.841 -20.247 1.00 88.69 205 GLY A C 1
ATOM 1618 O O . GLY A 1 205 ? -0.492 -1.994 -21.136 1.00 88.69 205 GLY A O 1
ATOM 1619 N N . TYR A 1 206 ? -0.087 -2.491 -18.995 1.00 86.06 206 TYR A N 1
ATOM 1620 C CA . TYR A 1 206 ? 0.282 -1.109 -18.654 1.00 86.06 206 TYR A CA 1
ATOM 1621 C C . TYR A 1 206 ? 1.613 -0.696 -19.285 1.00 86.06 206 TYR A C 1
ATOM 1623 O O . TYR A 1 206 ? 1.741 0.455 -19.698 1.00 86.06 206 TYR A O 1
ATOM 1631 N N . LEU A 1 207 ? 2.579 -1.611 -19.430 1.00 84.00 207 LEU A N 1
ATOM 1632 C CA . LEU A 1 207 ? 3.857 -1.324 -20.098 1.00 84.00 207 LEU A CA 1
ATOM 1633 C C . LEU A 1 207 ? 3.678 -1.000 -21.588 1.00 84.00 207 LEU A C 1
ATOM 1635 O O . LEU A 1 207 ? 4.406 -0.168 -22.133 1.00 84.00 207 LEU A O 1
ATOM 1639 N N . GLU A 1 208 ? 2.696 -1.625 -22.243 1.00 78.00 208 GLU A N 1
ATOM 1640 C CA . GLU A 1 208 ? 2.332 -1.325 -23.633 1.00 78.00 208 GLU A CA 1
ATOM 1641 C C . GLU A 1 208 ? 1.740 0.083 -23.777 1.00 78.00 208 GLU A C 1
ATOM 1643 O O . GLU A 1 208 ? 2.078 0.819 -24.711 1.00 78.00 208 GLU A O 1
ATOM 1648 N N . VAL A 1 209 ? 0.891 0.491 -22.825 1.00 74.62 209 VAL A N 1
ATOM 1649 C CA . VAL A 1 209 ? 0.368 1.865 -22.743 1.00 74.62 209 VAL A CA 1
ATOM 1650 C C . VAL A 1 209 ? 1.503 2.848 -22.449 1.00 74.62 209 VAL A C 1
ATOM 1652 O O . VAL A 1 209 ? 1.565 3.918 -23.047 1.00 74.62 209 VAL A O 1
ATOM 1655 N N . LEU A 1 210 ? 2.454 2.462 -21.604 1.00 73.19 210 LEU A N 1
ATOM 1656 C CA . LEU A 1 210 ? 3.687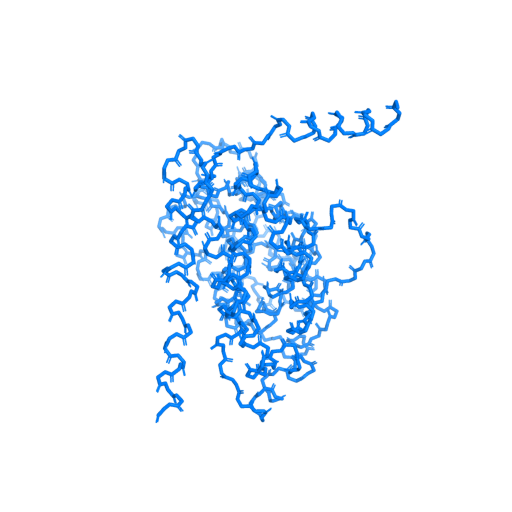 3.181 -21.269 1.00 73.19 210 LEU A CA 1
ATOM 1657 C C . LEU A 1 210 ? 4.774 3.097 -22.339 1.00 73.19 210 LEU A C 1
ATOM 1659 O O . LEU A 1 210 ? 5.961 3.210 -22.027 1.00 73.19 210 LEU A O 1
ATOM 1663 N N . ASN A 1 211 ? 4.407 2.875 -23.601 1.00 65.50 211 ASN A N 1
ATOM 1664 C CA . ASN A 1 211 ? 5.396 2.759 -24.658 1.00 65.50 211 ASN A CA 1
ATOM 1665 C C . ASN A 1 211 ? 6.383 3.944 -24.663 1.00 65.50 211 ASN A C 1
ATOM 1667 O O . ASN A 1 211 ? 6.120 5.045 -24.170 1.00 65.50 211 ASN A O 1
ATOM 1671 N N . LEU A 1 212 ? 7.530 3.714 -25.295 1.00 60.00 212 LEU A N 1
ATOM 1672 C CA . LEU A 1 212 ? 8.651 4.654 -25.372 1.00 60.00 212 LEU A CA 1
ATOM 1673 C C . LEU A 1 212 ? 8.237 6.068 -25.831 1.00 60.00 212 LEU A C 1
ATOM 1675 O O . LEU A 1 212 ? 8.857 7.060 -25.449 1.00 60.00 212 LEU A O 1
ATOM 1679 N N . ARG A 1 213 ? 7.157 6.180 -26.618 1.00 58.25 213 ARG A N 1
ATOM 1680 C CA . ARG A 1 213 ? 6.607 7.458 -27.078 1.00 58.25 213 ARG A CA 1
ATOM 1681 C C . ARG A 1 213 ? 5.899 8.211 -25.950 1.00 58.25 213 ARG A C 1
ATOM 1683 O O . ARG A 1 213 ? 6.112 9.413 -25.822 1.00 58.25 213 ARG A O 1
ATOM 1690 N N . ASN A 1 214 ? 5.125 7.537 -25.109 1.00 63.84 214 ASN A N 1
ATOM 1691 C CA . ASN A 1 214 ? 4.465 8.163 -23.962 1.00 63.84 214 ASN A CA 1
ATOM 1692 C C . ASN A 1 214 ? 5.464 8.570 -22.873 1.00 63.84 214 ASN A C 1
ATOM 1694 O O . ASN A 1 214 ? 5.352 9.679 -22.357 1.00 63.84 214 ASN A O 1
ATOM 1698 N N . LEU A 1 215 ? 6.508 7.770 -22.628 1.00 63.03 215 LEU A N 1
ATOM 1699 C CA . LEU A 1 215 ? 7.628 8.172 -21.761 1.00 63.03 215 LEU A CA 1
ATOM 1700 C C . LEU A 1 215 ? 8.332 9.431 -22.290 1.00 63.03 215 LEU A C 1
ATOM 1702 O O . LEU A 1 215 ? 8.646 10.342 -21.528 1.00 63.03 215 LEU A O 1
ATOM 1706 N N . SER A 1 216 ? 8.515 9.539 -23.612 1.00 59.94 216 SER A N 1
ATOM 1707 C CA . SER A 1 216 ? 9.098 10.741 -24.223 1.00 59.94 216 SER A CA 1
ATOM 1708 C C . SER A 1 216 ? 8.213 11.991 -24.101 1.00 59.94 216 SER A C 1
ATOM 1710 O O . SER A 1 216 ? 8.739 13.099 -24.043 1.00 59.94 216 SER A O 1
ATOM 1712 N N . ILE A 1 217 ? 6.885 11.827 -24.029 1.00 61.66 217 ILE A N 1
ATOM 1713 C CA . ILE A 1 217 ? 5.917 12.919 -23.828 1.00 61.66 217 ILE A CA 1
ATOM 1714 C C . ILE A 1 217 ? 5.865 13.323 -22.347 1.00 61.66 217 ILE A C 1
ATOM 1716 O O . ILE A 1 217 ? 5.890 14.514 -22.035 1.00 61.66 217 ILE A O 1
ATOM 1720 N N . GLN A 1 218 ? 5.872 12.342 -21.438 1.00 62.75 218 GLN A N 1
ATOM 1721 C CA . GLN A 1 218 ? 5.959 12.549 -19.987 1.00 62.75 218 GLN A CA 1
ATOM 1722 C C . GLN A 1 218 ? 7.329 13.057 -19.528 1.00 62.75 218 GLN A C 1
ATOM 1724 O O . GLN A 1 218 ? 7.472 13.449 -18.380 1.00 62.75 218 GLN A O 1
ATOM 1729 N N . ARG A 1 219 ? 8.326 13.144 -20.416 1.00 59.22 219 ARG A N 1
ATOM 1730 C CA . ARG A 1 219 ? 9.636 13.754 -20.137 1.00 59.22 219 ARG A CA 1
ATOM 1731 C C . ARG A 1 219 ? 9.542 15.165 -19.547 1.00 59.22 219 ARG A C 1
ATOM 1733 O O . ARG A 1 219 ? 10.438 15.582 -18.821 1.00 59.22 219 ARG A O 1
ATOM 1740 N N . ASN A 1 220 ? 8.484 15.905 -19.876 1.00 59.62 220 ASN A N 1
ATOM 1741 C CA . ASN A 1 220 ? 8.263 17.236 -19.314 1.00 59.62 220 ASN A CA 1
ATOM 1742 C C . ASN A 1 220 ? 7.741 17.187 -17.865 1.00 59.62 220 ASN A C 1
ATOM 1744 O O . ASN A 1 220 ? 7.843 18.189 -17.168 1.00 59.62 220 ASN A O 1
ATOM 1748 N N . ASP A 1 221 ? 7.229 16.042 -17.409 1.00 73.62 221 ASP A N 1
ATOM 1749 C CA . ASP A 1 221 ? 6.747 15.772 -16.053 1.00 73.62 221 ASP A CA 1
ATOM 1750 C C . ASP A 1 221 ? 7.597 14.673 -15.387 1.00 73.62 221 ASP A C 1
ATOM 1752 O O . ASP A 1 221 ? 7.208 13.505 -15.269 1.00 73.62 221 ASP A O 1
ATOM 1756 N N . LEU A 1 222 ? 8.805 15.064 -14.967 1.00 76.94 222 LEU A N 1
ATOM 1757 C CA . LEU A 1 222 ? 9.776 14.163 -14.336 1.00 76.94 222 LEU A CA 1
ATOM 1758 C C . LEU A 1 222 ? 9.225 13.509 -13.063 1.00 76.94 222 LEU A C 1
ATOM 1760 O O . LEU A 1 222 ? 9.589 12.375 -12.760 1.00 76.94 222 LEU A O 1
ATOM 1764 N N . GLN A 1 223 ? 8.326 14.185 -12.341 1.00 81.62 223 GLN A N 1
ATOM 1765 C CA . GLN A 1 223 ? 7.696 13.630 -11.147 1.00 81.62 223 GLN A CA 1
ATOM 1766 C C . GLN A 1 223 ? 6.770 12.460 -11.485 1.00 81.62 223 GLN A C 1
ATOM 1768 O O . GLN A 1 223 ? 6.817 11.432 -10.808 1.00 81.62 223 GLN A O 1
ATOM 1773 N N . SER A 1 224 ? 5.931 12.599 -12.514 1.00 80.06 224 SER A N 1
ATOM 1774 C CA . SER A 1 224 ? 5.044 11.514 -12.947 1.00 80.06 224 SER A CA 1
ATOM 1775 C C . SER A 1 224 ? 5.834 10.320 -13.471 1.00 80.06 224 SER A C 1
ATOM 1777 O O . SER A 1 224 ? 5.515 9.184 -13.122 1.00 80.06 224 SER A O 1
ATOM 1779 N N . LEU A 1 225 ? 6.912 10.569 -14.225 1.00 81.31 225 LEU A N 1
ATOM 1780 C CA . LEU A 1 225 ? 7.826 9.514 -14.662 1.00 81.31 225 LEU A CA 1
ATOM 1781 C C . LEU A 1 225 ? 8.486 8.807 -13.469 1.00 81.31 225 LEU A C 1
ATOM 1783 O O . LEU A 1 225 ? 8.495 7.582 -13.413 1.00 81.31 225 LEU A O 1
ATOM 1787 N N . TYR A 1 226 ? 8.996 9.561 -12.494 1.00 85.00 226 TYR A N 1
ATOM 1788 C CA . TYR A 1 226 ? 9.574 8.998 -11.275 1.00 85.00 226 TYR A CA 1
ATOM 1789 C C . TYR A 1 226 ? 8.558 8.128 -10.519 1.00 85.00 226 TYR A C 1
ATOM 1791 O O . TYR A 1 226 ? 8.827 6.957 -10.257 1.00 85.00 226 TYR A O 1
ATOM 1799 N N . ASN A 1 227 ? 7.365 8.660 -10.231 1.00 86.06 227 ASN A N 1
ATOM 1800 C CA . ASN A 1 227 ? 6.310 7.940 -9.510 1.00 86.06 227 ASN A CA 1
ATOM 1801 C C . ASN A 1 227 ? 5.916 6.648 -10.231 1.00 86.06 227 ASN A C 1
ATOM 1803 O O . ASN A 1 227 ? 5.735 5.608 -9.601 1.00 86.06 227 ASN A O 1
ATOM 1807 N N . LEU A 1 228 ? 5.811 6.706 -11.557 1.00 88.19 228 LEU A N 1
ATOM 1808 C CA . LEU A 1 228 ? 5.538 5.543 -12.377 1.00 88.19 228 LEU A CA 1
ATOM 1809 C C . LEU A 1 228 ? 6.617 4.470 -12.201 1.00 88.19 228 LEU A C 1
ATOM 1811 O O . LEU A 1 228 ? 6.291 3.323 -11.909 1.00 88.19 228 LEU A O 1
ATOM 1815 N N . LEU A 1 229 ? 7.892 4.830 -12.364 1.00 88.25 229 LEU A N 1
ATOM 1816 C CA . LEU A 1 229 ? 9.002 3.884 -12.229 1.00 88.25 229 LEU A CA 1
ATOM 1817 C C . LEU A 1 229 ? 9.056 3.274 -10.826 1.00 88.25 229 LEU A C 1
ATOM 1819 O O . LEU A 1 229 ? 9.277 2.072 -10.701 1.00 88.25 229 LEU A O 1
ATOM 1823 N N . ARG A 1 230 ? 8.762 4.058 -9.780 1.00 91.31 230 ARG A N 1
ATOM 1824 C CA . ARG A 1 230 ? 8.628 3.543 -8.409 1.00 91.31 230 ARG A CA 1
ATOM 1825 C C . ARG A 1 230 ? 7.522 2.497 -8.303 1.00 91.31 230 ARG A C 1
ATOM 1827 O O . ARG A 1 230 ? 7.768 1.423 -7.766 1.00 91.31 230 ARG A O 1
ATOM 1834 N N . LEU A 1 231 ? 6.333 2.749 -8.857 1.00 93.00 231 LEU A N 1
ATOM 1835 C CA . LEU A 1 231 ? 5.236 1.769 -8.860 1.00 93.00 231 LEU A CA 1
ATOM 1836 C C . LEU A 1 231 ? 5.611 0.474 -9.600 1.00 93.00 231 LEU A C 1
ATOM 1838 O O . LEU A 1 231 ? 5.279 -0.616 -9.129 1.00 93.00 231 LEU A O 1
ATOM 1842 N N . LEU A 1 232 ? 6.334 0.577 -10.721 1.00 92.44 232 LEU A N 1
ATOM 1843 C CA . LEU A 1 232 ? 6.843 -0.591 -11.446 1.00 92.44 232 LEU A CA 1
ATOM 1844 C C . LEU A 1 232 ? 7.864 -1.375 -10.607 1.00 92.44 232 LEU A C 1
ATOM 1846 O O . LEU A 1 232 ? 7.751 -2.597 -10.515 1.00 92.44 232 LEU A O 1
ATOM 1850 N N . GLY A 1 233 ? 8.802 -0.690 -9.947 1.00 92.06 233 GLY A N 1
ATOM 1851 C CA . GLY A 1 233 ? 9.774 -1.309 -9.039 1.00 92.06 233 GLY A CA 1
ATOM 1852 C C . GLY A 1 233 ? 9.118 -1.981 -7.825 1.00 92.06 233 GLY A C 1
ATOM 1853 O O . GLY A 1 233 ? 9.499 -3.083 -7.428 1.00 92.06 233 GLY A O 1
ATOM 1854 N N . LEU A 1 234 ? 8.059 -1.386 -7.270 1.00 93.94 234 LEU A N 1
ATOM 1855 C CA . LEU A 1 234 ? 7.271 -1.999 -6.196 1.00 93.94 234 LEU A CA 1
ATOM 1856 C C . LEU A 1 234 ? 6.592 -3.293 -6.660 1.00 93.94 234 LEU A C 1
ATOM 1858 O O . LEU A 1 234 ? 6.660 -4.308 -5.963 1.00 93.94 234 LEU A O 1
ATOM 1862 N N . TYR A 1 235 ? 5.974 -3.293 -7.845 1.00 94.94 235 TYR A N 1
ATOM 1863 C CA . TYR A 1 235 ? 5.389 -4.509 -8.417 1.00 94.94 235 TYR A CA 1
ATOM 1864 C C . TYR A 1 235 ? 6.451 -5.570 -8.715 1.00 94.94 235 TYR A C 1
ATOM 1866 O O . TYR A 1 235 ? 6.243 -6.750 -8.430 1.00 94.94 235 TYR A O 1
ATOM 1874 N N . GLN A 1 236 ? 7.608 -5.153 -9.237 1.00 93.31 236 GLN A N 1
ATOM 1875 C CA . GLN A 1 236 ? 8.745 -6.031 -9.475 1.00 93.31 236 GLN A CA 1
ATOM 1876 C C . GLN A 1 236 ? 9.135 -6.780 -8.195 1.00 93.31 236 GLN A C 1
ATOM 1878 O O . GLN A 1 236 ? 9.177 -8.009 -8.193 1.00 93.31 236 GLN A O 1
ATOM 1883 N N . ASN A 1 237 ? 9.348 -6.051 -7.100 1.00 90.88 237 ASN A N 1
ATOM 1884 C CA . ASN A 1 237 ? 9.753 -6.618 -5.814 1.00 90.88 237 ASN A CA 1
ATOM 1885 C C . ASN A 1 237 ? 8.672 -7.500 -5.173 1.00 90.88 237 ASN A C 1
ATOM 1887 O O . ASN A 1 237 ? 8.968 -8.535 -4.571 1.00 90.88 237 ASN A O 1
ATOM 1891 N N . MET A 1 238 ? 7.403 -7.102 -5.282 1.00 91.56 238 MET A N 1
ATOM 1892 C CA . MET A 1 238 ? 6.299 -7.851 -4.680 1.00 91.56 238 MET A CA 1
ATOM 1893 C C . MET A 1 238 ? 5.904 -9.098 -5.473 1.00 91.56 238 MET A C 1
ATOM 1895 O O . MET A 1 238 ? 5.442 -10.061 -4.862 1.00 91.56 238 MET A O 1
ATOM 1899 N N . VAL A 1 239 ? 6.048 -9.078 -6.801 1.00 92.38 239 VAL A N 1
ATOM 1900 C CA . VAL A 1 239 ? 5.502 -10.108 -7.695 1.00 92.38 239 VAL A CA 1
ATOM 1901 C C . VAL A 1 239 ? 6.579 -10.708 -8.597 1.00 92.38 239 VAL A C 1
ATOM 1903 O O . VAL A 1 239 ? 6.865 -11.892 -8.468 1.00 92.38 239 VAL A O 1
ATOM 1906 N N . ILE A 1 240 ? 7.210 -9.923 -9.478 1.00 90.88 240 ILE A N 1
ATOM 1907 C CA . ILE A 1 240 ? 8.097 -10.444 -10.546 1.00 90.88 240 ILE A CA 1
ATOM 1908 C C . ILE A 1 240 ? 9.307 -11.220 -10.002 1.00 90.88 240 ILE A C 1
ATOM 1910 O O . ILE A 1 240 ? 9.672 -12.272 -10.542 1.00 90.88 240 ILE A O 1
ATOM 1914 N N . MET A 1 241 ? 9.925 -10.683 -8.949 1.00 87.44 241 MET A N 1
ATOM 1915 C CA . MET A 1 241 ? 11.142 -11.216 -8.335 1.00 87.44 241 MET A CA 1
ATOM 1916 C C . MET A 1 241 ? 10.876 -12.369 -7.377 1.00 87.44 241 MET A C 1
ATOM 1918 O O . MET A 1 241 ? 11.807 -13.068 -6.984 1.00 87.44 241 MET A O 1
ATOM 1922 N N . ARG A 1 242 ? 9.617 -12.602 -6.996 1.00 81.38 242 ARG A N 1
ATOM 1923 C CA . ARG A 1 242 ? 9.294 -13.712 -6.109 1.00 81.38 242 ARG A CA 1
ATOM 1924 C C . ARG A 1 242 ? 9.227 -15.003 -6.909 1.00 81.38 242 ARG A C 1
ATOM 1926 O O . ARG A 1 242 ? 8.387 -15.169 -7.791 1.00 81.38 242 ARG A O 1
ATOM 1933 N N . ALA A 1 243 ? 10.134 -15.919 -6.597 1.00 66.81 243 ALA A N 1
ATOM 1934 C CA . ALA A 1 243 ? 10.048 -17.286 -7.067 1.00 66.81 243 ALA A CA 1
ATOM 1935 C C . ALA A 1 243 ? 9.055 -18.035 -6.180 1.00 66.81 243 ALA A C 1
ATOM 1937 O O . ALA A 1 243 ? 9.267 -18.165 -4.979 1.00 66.81 243 ALA A O 1
ATOM 1938 N N . TYR A 1 244 ? 7.983 -18.518 -6.790 1.00 70.62 244 TYR A N 1
ATOM 1939 C CA . TYR A 1 244 ? 7.082 -19.469 -6.169 1.00 70.62 244 TYR A CA 1
ATOM 1940 C C . TYR A 1 244 ? 6.961 -20.668 -7.097 1.00 70.62 244 TYR A C 1
ATOM 1942 O O . TYR A 1 244 ? 6.755 -20.505 -8.306 1.00 70.62 244 TYR A O 1
ATOM 1950 N N . ASP A 1 245 ? 7.081 -21.873 -6.547 1.00 72.19 245 ASP A N 1
ATOM 1951 C CA . ASP A 1 245 ? 6.685 -23.055 -7.299 1.00 72.19 245 ASP A CA 1
ATOM 1952 C C . ASP A 1 245 ? 5.149 -23.099 -7.450 1.00 72.19 245 ASP A C 1
ATOM 1954 O O . ASP A 1 245 ? 4.399 -22.378 -6.782 1.00 72.19 245 ASP A O 1
ATOM 1958 N N . LYS A 1 246 ? 4.654 -23.907 -8.393 1.00 73.81 246 LYS A N 1
ATOM 1959 C CA . LYS A 1 246 ? 3.219 -23.941 -8.708 1.00 73.81 246 LYS A CA 1
ATOM 1960 C C . LYS A 1 246 ? 2.372 -24.388 -7.506 1.00 73.81 246 LYS A C 1
ATOM 1962 O O . LYS A 1 246 ? 1.293 -23.837 -7.288 1.00 73.81 246 LYS A O 1
ATOM 1967 N N . ASP A 1 247 ? 2.854 -25.362 -6.743 1.00 78.38 247 ASP A N 1
ATOM 1968 C CA . ASP A 1 247 ? 2.111 -25.947 -5.626 1.00 78.38 247 ASP A CA 1
ATOM 1969 C C . ASP A 1 247 ? 2.113 -24.992 -4.417 1.00 78.38 247 ASP A C 1
ATOM 1971 O O . ASP A 1 247 ? 1.124 -24.870 -3.688 1.00 78.38 247 ASP A O 1
ATOM 1975 N N . GLU A 1 248 ? 3.197 -24.242 -4.237 1.00 84.38 248 GLU A N 1
ATOM 1976 C CA . GLU A 1 248 ? 3.351 -23.171 -3.268 1.00 84.38 248 GLU A CA 1
ATOM 1977 C C . GLU A 1 248 ? 2.440 -21.985 -3.585 1.00 84.38 248 GLU A C 1
ATOM 1979 O O . GLU A 1 248 ? 1.749 -21.520 -2.678 1.00 84.38 248 GLU A O 1
ATOM 1984 N N . LEU A 1 249 ? 2.350 -21.559 -4.853 1.00 84.94 249 LEU A N 1
ATOM 1985 C CA . LEU A 1 249 ? 1.407 -20.521 -5.293 1.00 84.94 249 LEU A CA 1
ATOM 1986 C C . LEU A 1 249 ? -0.035 -20.887 -4.936 1.00 84.94 249 LEU A C 1
ATOM 1988 O O . LEU A 1 249 ? -0.755 -20.087 -4.335 1.00 84.94 249 LEU A O 1
ATOM 1992 N N . GLU A 1 250 ? -0.469 -22.095 -5.304 1.00 86.19 250 GLU A N 1
ATOM 1993 C CA . GLU A 1 250 ? -1.839 -22.554 -5.057 1.00 86.19 250 GLU A CA 1
ATOM 1994 C C . GLU A 1 250 ? -2.131 -22.659 -3.552 1.00 86.19 250 GLU A C 1
ATOM 1996 O O . GLU A 1 250 ? -3.210 -22.271 -3.092 1.00 86.19 250 GLU A O 1
ATOM 2001 N N . ARG A 1 251 ? -1.150 -23.108 -2.762 1.00 86.19 251 ARG A N 1
ATOM 2002 C CA . ARG A 1 251 ? -1.260 -23.214 -1.303 1.00 86.19 251 ARG A CA 1
ATOM 2003 C C . ARG A 1 251 ? -1.282 -21.851 -0.605 1.00 86.19 251 ARG A C 1
ATOM 2005 O O . ARG A 1 251 ? -2.110 -21.650 0.285 1.00 86.19 251 ARG A O 1
ATOM 2012 N N . GLU A 1 252 ? -0.384 -20.933 -0.962 1.00 84.88 252 GLU A N 1
ATOM 2013 C CA . GLU A 1 252 ? -0.236 -19.635 -0.287 1.00 84.88 252 GLU A CA 1
ATOM 2014 C C . GLU A 1 252 ? -1.312 -18.638 -0.735 1.00 84.88 252 GLU A C 1
ATOM 2016 O O . GLU A 1 252 ? -1.933 -17.970 0.101 1.00 84.88 252 GLU A O 1
ATOM 2021 N N . HIS A 1 253 ? -1.571 -18.560 -2.042 1.00 87.00 253 HIS A N 1
ATOM 2022 C CA . HIS A 1 253 ? -2.392 -17.508 -2.643 1.00 87.00 253 HIS A CA 1
ATOM 2023 C C . HIS A 1 253 ? -3.801 -17.955 -3.037 1.00 87.00 253 HIS A C 1
ATOM 2025 O O . HIS A 1 253 ? -4.662 -17.102 -3.277 1.00 87.00 253 HIS A O 1
ATOM 2031 N N . LYS A 1 254 ? -4.083 -19.266 -3.041 1.00 87.88 254 LYS A N 1
ATOM 2032 C CA . LYS A 1 254 ? -5.394 -19.843 -3.382 1.00 87.88 254 LYS A CA 1
ATOM 2033 C C . LYS A 1 254 ? -5.932 -19.256 -4.693 1.00 87.88 254 LYS A C 1
ATOM 2035 O O . LYS A 1 254 ? -5.335 -19.414 -5.749 1.00 87.88 254 LYS A O 1
ATOM 2040 N N . GLN A 1 255 ? -7.044 -18.527 -4.627 1.00 87.50 255 GLN A N 1
ATOM 2041 C CA . GLN A 1 255 ? -7.692 -17.913 -5.785 1.00 87.50 255 GLN A CA 1
ATOM 2042 C C . GLN A 1 255 ? -6.903 -16.757 -6.429 1.00 87.50 255 GLN A C 1
ATOM 2044 O O . GLN A 1 255 ? -7.252 -16.355 -7.533 1.00 87.50 255 GLN A O 1
ATOM 2049 N N . TYR A 1 256 ? -5.851 -16.240 -5.782 1.00 89.31 256 TYR A N 1
ATOM 2050 C CA . TYR A 1 256 ? -4.935 -15.253 -6.373 1.00 89.31 256 TYR A CA 1
ATOM 2051 C C . TYR A 1 256 ? -3.667 -15.872 -6.954 1.00 89.31 256 TYR A C 1
ATOM 2053 O O . TYR A 1 256 ? -2.801 -15.128 -7.400 1.00 89.31 256 TYR A O 1
ATOM 2061 N N . ALA A 1 257 ? -3.535 -17.203 -6.968 1.00 89.62 257 ALA A N 1
ATOM 2062 C CA . ALA A 1 257 ? -2.331 -17.871 -7.460 1.00 89.62 257 ALA A CA 1
ATOM 2063 C C . ALA A 1 257 ? -1.910 -17.381 -8.855 1.00 89.62 257 ALA A C 1
ATOM 2065 O O . ALA A 1 257 ? -0.741 -17.073 -9.054 1.00 89.62 257 ALA A O 1
ATOM 2066 N N . GLU A 1 258 ? -2.850 -17.209 -9.792 1.00 87.75 258 GLU A N 1
ATOM 2067 C CA . GLU A 1 258 ? -2.518 -16.707 -11.136 1.00 87.75 258 GLU A CA 1
ATOM 2068 C C . GLU A 1 258 ? -2.067 -15.235 -11.126 1.00 87.75 258 GLU A C 1
ATOM 2070 O O . GLU A 1 258 ? -1.232 -14.855 -11.939 1.00 87.75 258 GLU A O 1
ATOM 2075 N N . SER A 1 259 ? -2.536 -14.410 -10.181 1.00 89.94 259 SER A N 1
ATOM 2076 C CA . SER A 1 259 ? -2.075 -13.019 -10.058 1.00 89.94 259 SER A CA 1
ATOM 2077 C C . SER A 1 259 ? -0.613 -12.907 -9.613 1.00 89.94 259 SER A C 1
ATOM 2079 O O . SER A 1 259 ? 0.044 -11.921 -9.937 1.00 89.94 259 SER A O 1
ATOM 2081 N N . PHE A 1 260 ? -0.104 -13.920 -8.904 1.00 89.81 260 PHE A N 1
ATOM 2082 C CA . PHE A 1 260 ? 1.287 -14.012 -8.441 1.00 89.81 260 PHE A CA 1
ATOM 2083 C C . PHE A 1 260 ? 2.145 -14.960 -9.285 1.00 89.81 260 PHE A C 1
ATOM 2085 O O . PHE A 1 260 ? 3.346 -15.088 -9.056 1.00 89.81 260 PHE A O 1
ATOM 2092 N N . ARG A 1 261 ? 1.550 -15.630 -10.274 1.00 90.19 261 ARG A N 1
ATOM 2093 C CA . ARG A 1 261 ? 2.261 -16.557 -11.143 1.00 90.19 261 ARG A CA 1
ATOM 2094 C C . ARG A 1 261 ? 3.034 -15.791 -12.207 1.00 90.19 261 ARG A C 1
ATOM 2096 O O . ARG A 1 261 ? 2.450 -15.262 -13.148 1.00 90.19 261 ARG A O 1
ATOM 2103 N N . VAL A 1 262 ? 4.357 -15.818 -12.100 1.00 89.75 262 VAL A N 1
ATOM 2104 C CA . VAL A 1 262 ? 5.258 -15.178 -13.064 1.00 89.75 262 VAL A CA 1
ATOM 2105 C C . VAL A 1 262 ? 5.858 -16.236 -13.981 1.00 89.75 262 VAL A C 1
ATOM 2107 O O . VAL A 1 262 ? 6.584 -17.123 -13.533 1.00 89.75 262 VAL A O 1
ATOM 2110 N N . ARG A 1 263 ? 5.564 -16.155 -15.280 1.00 89.44 263 ARG A N 1
ATOM 2111 C CA . ARG A 1 263 ? 6.180 -17.025 -16.291 1.00 89.44 263 ARG A CA 1
ATOM 2112 C C . ARG A 1 263 ? 7.533 -16.453 -16.736 1.00 89.44 263 ARG A C 1
ATOM 2114 O O . ARG A 1 263 ? 7.662 -15.226 -16.799 1.00 89.44 263 ARG A O 1
ATOM 2121 N N . PRO A 1 264 ? 8.525 -17.291 -17.092 1.00 88.44 264 PRO A N 1
ATOM 2122 C CA . PRO A 1 264 ? 9.824 -16.814 -17.573 1.00 88.44 264 PRO A CA 1
ATOM 2123 C C . PRO A 1 264 ? 9.711 -15.823 -18.737 1.00 88.44 264 PRO A C 1
ATOM 2125 O O . PRO A 1 264 ? 10.431 -14.830 -18.781 1.00 88.44 264 PRO A O 1
ATOM 2128 N N . GLU A 1 265 ? 8.758 -16.031 -19.645 1.00 90.06 265 GLU A N 1
ATOM 2129 C CA . GLU A 1 265 ? 8.534 -15.147 -20.789 1.00 90.06 265 GLU A CA 1
ATOM 2130 C C . GLU A 1 265 ? 8.036 -13.764 -20.349 1.00 90.06 265 GLU A C 1
ATOM 2132 O O . GLU A 1 265 ? 8.534 -12.751 -20.830 1.00 90.06 265 GLU A O 1
ATOM 2137 N N . GLN A 1 266 ? 7.097 -13.707 -19.398 1.00 91.44 266 GLN A N 1
ATOM 2138 C CA . GLN A 1 266 ? 6.581 -12.447 -18.845 1.00 91.44 266 GLN A CA 1
ATOM 2139 C C . GLN A 1 266 ? 7.680 -11.670 -18.114 1.00 91.44 266 GLN A C 1
ATOM 2141 O O . GLN A 1 266 ? 7.799 -10.453 -18.270 1.00 91.44 266 GLN A O 1
ATOM 2146 N N . ARG A 1 267 ? 8.518 -12.387 -17.356 1.00 90.12 267 ARG A N 1
ATOM 2147 C CA . ARG A 1 267 ? 9.695 -11.823 -16.692 1.00 90.12 267 ARG A CA 1
ATOM 2148 C C . ARG A 1 267 ? 10.656 -11.203 -17.710 1.00 90.12 267 ARG A C 1
ATOM 2150 O O . ARG A 1 267 ? 11.062 -10.055 -17.545 1.00 90.12 267 ARG A O 1
ATOM 2157 N N . ASN A 1 268 ? 10.959 -11.932 -18.784 1.00 89.62 268 ASN A N 1
ATOM 2158 C CA . ASN A 1 268 ? 11.845 -11.464 -19.850 1.00 89.62 268 ASN A CA 1
ATOM 2159 C C . ASN A 1 268 ? 11.277 -10.244 -20.589 1.00 89.62 268 ASN A C 1
ATOM 2161 O O . ASN A 1 268 ? 12.031 -9.322 -20.889 1.00 89.62 268 ASN A O 1
ATOM 2165 N N . ILE A 1 269 ? 9.961 -10.193 -20.835 1.00 91.00 269 ILE A N 1
ATOM 2166 C CA . ILE A 1 269 ? 9.303 -9.022 -21.440 1.00 91.00 269 ILE A CA 1
ATOM 2167 C C . ILE A 1 269 ? 9.544 -7.770 -20.590 1.00 91.00 269 ILE A C 1
ATOM 2169 O O . ILE A 1 269 ? 9.940 -6.732 -21.124 1.00 91.00 269 ILE A O 1
ATOM 2173 N N . PHE A 1 270 ? 9.336 -7.858 -19.273 1.00 91.38 270 PHE A N 1
ATOM 2174 C CA . PHE A 1 270 ? 9.547 -6.717 -18.384 1.00 91.38 270 PHE A CA 1
ATOM 2175 C C . PHE A 1 270 ? 11.027 -6.317 -18.296 1.00 91.38 270 PHE A C 1
ATOM 2177 O O . PHE A 1 270 ? 11.346 -5.133 -18.390 1.00 91.38 270 PHE A O 1
ATOM 2184 N N . TRP A 1 271 ? 11.942 -7.284 -18.214 1.00 90.81 271 TRP A N 1
ATOM 2185 C CA . TRP A 1 271 ? 13.384 -7.020 -18.226 1.00 90.81 271 TRP A CA 1
ATOM 2186 C C . TRP A 1 271 ? 13.852 -6.321 -19.510 1.00 90.81 271 TRP A C 1
ATOM 2188 O O . TRP A 1 271 ? 14.572 -5.321 -19.460 1.00 90.81 271 TRP A O 1
ATOM 2198 N N . GLU A 1 272 ? 13.406 -6.790 -20.677 1.00 88.69 272 GLU A N 1
ATOM 2199 C CA . GLU A 1 272 ? 13.702 -6.125 -21.946 1.00 88.69 272 GLU A CA 1
ATOM 2200 C C . GLU A 1 272 ? 13.127 -4.709 -22.007 1.00 88.69 272 GLU A C 1
ATOM 2202 O O . GLU A 1 272 ? 13.764 -3.805 -22.557 1.00 88.69 272 GLU A O 1
ATOM 2207 N N . TRP A 1 273 ? 11.920 -4.515 -21.468 1.00 89.50 273 TRP A N 1
ATOM 2208 C CA . TRP A 1 273 ? 11.307 -3.198 -21.370 1.00 89.50 273 TRP A CA 1
ATOM 2209 C C . TRP A 1 273 ? 12.163 -2.265 -20.508 1.00 89.50 273 TRP A C 1
ATOM 2211 O O . TRP A 1 273 ? 12.485 -1.169 -20.961 1.00 89.50 273 TRP A O 1
ATOM 2221 N N . LEU A 1 274 ? 12.624 -2.713 -19.333 1.00 88.94 274 LEU A N 1
ATOM 2222 C CA . LEU A 1 274 ? 13.494 -1.923 -18.455 1.00 88.94 274 LEU A CA 1
ATOM 2223 C C . LEU A 1 274 ? 14.791 -1.507 -19.157 1.00 88.94 274 LEU A C 1
ATOM 2225 O O . LEU A 1 274 ? 15.158 -0.335 -19.113 1.00 88.94 274 LEU A O 1
ATOM 2229 N N . LYS A 1 275 ? 15.451 -2.430 -19.869 1.00 86.69 275 LYS A N 1
ATOM 2230 C CA . LYS A 1 275 ? 16.678 -2.129 -20.628 1.00 86.69 275 LYS A CA 1
ATOM 2231 C C . LYS A 1 275 ? 16.458 -1.068 -21.703 1.00 86.69 275 LYS A C 1
ATOM 2233 O O . LYS A 1 275 ? 17.256 -0.142 -21.839 1.00 86.69 275 LYS A O 1
ATOM 2238 N N . LYS A 1 276 ? 15.370 -1.191 -22.470 1.00 83.94 276 LYS A N 1
ATOM 2239 C CA . LYS A 1 276 ? 15.017 -0.226 -23.524 1.00 83.94 276 LYS A CA 1
ATOM 2240 C C . LYS A 1 276 ? 14.662 1.139 -22.926 1.00 83.94 276 LYS A C 1
ATOM 2242 O O . LYS A 1 276 ? 15.076 2.161 -23.468 1.00 83.94 276 LYS A O 1
ATOM 2247 N N . SER A 1 277 ? 13.934 1.159 -21.811 1.00 81.06 277 SER A N 1
ATOM 2248 C CA . SER A 1 277 ? 13.511 2.383 -21.124 1.00 81.06 277 SER A CA 1
ATOM 2249 C C . SER A 1 277 ? 14.670 3.111 -20.434 1.00 81.06 277 SER A C 1
ATOM 2251 O O . SER A 1 277 ? 14.756 4.332 -20.547 1.00 81.06 277 SER A O 1
ATOM 2253 N N . SER A 1 278 ? 15.602 2.387 -19.806 1.00 80.31 278 SER A N 1
ATOM 2254 C CA . SER A 1 278 ? 16.816 2.951 -19.194 1.00 80.31 278 SER A CA 1
ATOM 2255 C C . SER A 1 278 ? 17.628 3.768 -20.209 1.00 80.31 278 SER A C 1
ATOM 2257 O O . SER A 1 278 ? 17.940 4.937 -19.969 1.00 80.31 278 SER A O 1
ATOM 2259 N N . ALA A 1 279 ? 17.842 3.223 -21.412 1.00 74.62 279 ALA A N 1
ATOM 2260 C CA . ALA A 1 279 ? 18.536 3.935 -22.485 1.00 74.62 279 ALA A CA 1
ATOM 2261 C C . ALA A 1 279 ? 17.848 5.261 -22.871 1.00 74.62 279 ALA A C 1
ATOM 2263 O O . ALA A 1 279 ? 18.519 6.234 -23.206 1.00 74.62 279 ALA A O 1
ATOM 2264 N N . LEU A 1 280 ? 16.517 5.347 -22.791 1.00 69.25 280 LEU A N 1
ATOM 2265 C CA . LEU A 1 280 ? 15.791 6.585 -23.090 1.00 69.25 280 LEU A CA 1
ATOM 2266 C C . LEU A 1 280 ? 15.892 7.623 -21.980 1.00 69.25 280 LEU A C 1
ATOM 2268 O O . LEU A 1 280 ? 15.948 8.817 -22.277 1.00 69.25 280 LEU A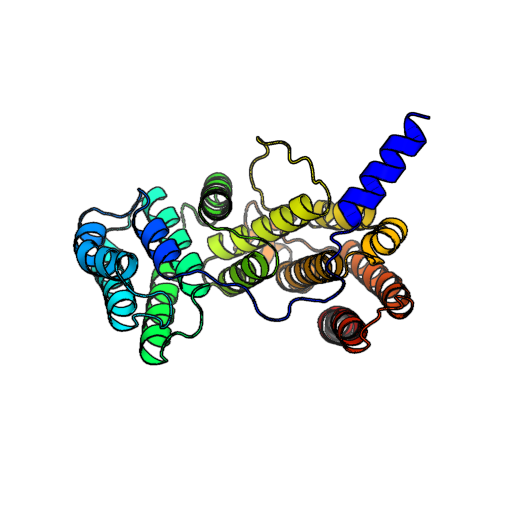 O 1
ATOM 2272 N N . VAL A 1 281 ? 15.934 7.181 -20.724 1.00 65.94 281 VAL A N 1
ATOM 2273 C CA . VAL A 1 281 ? 16.103 8.074 -19.576 1.00 65.94 281 VAL A CA 1
ATOM 2274 C C . VAL A 1 281 ? 17.463 8.766 -19.616 1.00 65.94 281 VAL A C 1
ATOM 2276 O O . VAL A 1 281 ? 17.526 9.967 -19.375 1.00 65.94 281 VAL A O 1
ATOM 2279 N N . THR A 1 282 ? 18.524 8.089 -20.068 1.00 63.19 282 THR A N 1
ATOM 2280 C CA . THR A 1 282 ? 19.839 8.737 -20.268 1.00 63.19 282 THR A CA 1
ATOM 2281 C C . THR A 1 282 ? 19.822 9.865 -21.313 1.00 63.19 282 THR A C 1
ATOM 2283 O O . THR A 1 282 ? 20.687 10.737 -21.309 1.00 63.19 282 THR A O 1
ATOM 2286 N N . CYS A 1 283 ? 18.816 9.892 -22.194 1.00 62.38 283 CYS A N 1
ATOM 2287 C CA . CYS A 1 283 ? 18.608 10.940 -23.198 1.00 62.38 283 CYS A CA 1
ATOM 2288 C C . CYS A 1 283 ? 17.672 12.070 -22.721 1.00 62.38 283 CYS A C 1
ATOM 2290 O O . CYS A 1 283 ? 17.370 12.999 -23.490 1.00 62.38 283 CYS A O 1
ATOM 2292 N N . ILE A 1 284 ? 17.179 12.007 -21.479 1.00 64.50 284 ILE A N 1
ATOM 2293 C CA . ILE A 1 284 ? 16.402 13.077 -20.858 1.00 64.50 284 ILE A CA 1
ATOM 2294 C C . ILE A 1 284 ? 17.369 14.192 -20.455 1.00 64.50 284 ILE A C 1
ATOM 2296 O O . ILE A 1 284 ? 18.201 14.057 -19.575 1.00 64.50 284 ILE A O 1
ATOM 2300 N N . ASN A 1 285 ? 17.283 15.317 -21.149 1.00 55.94 285 ASN A N 1
ATOM 2301 C CA . ASN A 1 285 ? 17.949 16.565 -20.798 1.00 55.94 285 ASN A CA 1
ATOM 2302 C C . ASN A 1 285 ? 17.064 17.248 -19.742 1.00 55.94 285 ASN A C 1
ATOM 2304 O O . ASN A 1 285 ? 16.035 17.819 -20.117 1.00 55.94 285 ASN A O 1
ATOM 2308 N N . SER A 1 286 ? 17.396 17.099 -18.459 1.00 61.25 286 SER A N 1
ATOM 2309 C CA . SER A 1 286 ? 16.805 17.873 -17.365 1.00 61.25 286 SER A CA 1
ATOM 2310 C C . SER A 1 286 ? 17.623 19.149 -17.139 1.00 61.25 286 SER A C 1
ATOM 2312 O O . SER A 1 286 ? 18.814 19.206 -17.448 1.00 61.25 286 SER A O 1
ATOM 2314 N N . ASP A 1 287 ? 16.985 20.176 -16.578 1.00 60.38 287 ASP A N 1
ATOM 2315 C CA . ASP A 1 287 ? 17.677 21.398 -16.147 1.00 60.38 287 ASP A CA 1
ATOM 2316 C C . ASP A 1 287 ? 18.479 21.169 -14.834 1.00 60.38 287 ASP A C 1
ATOM 2318 O O . ASP A 1 287 ? 19.323 21.991 -14.476 1.00 60.38 287 ASP A O 1
ATOM 2322 N N . ASP A 1 288 ? 18.246 20.045 -14.130 1.00 65.88 288 ASP A N 1
ATOM 2323 C CA . ASP A 1 288 ? 18.937 19.627 -12.898 1.00 65.88 288 ASP A CA 1
ATOM 2324 C C . ASP A 1 288 ? 19.582 18.231 -13.069 1.00 65.88 288 ASP A C 1
ATOM 2326 O O . ASP A 1 288 ? 18.857 17.231 -13.172 1.00 65.88 288 ASP A O 1
ATOM 2330 N N . PRO A 1 289 ? 20.925 18.117 -13.065 1.00 68.81 289 PRO A N 1
ATOM 2331 C CA . PRO A 1 289 ? 21.619 16.841 -13.244 1.00 68.81 289 PRO A CA 1
ATOM 2332 C C . PRO A 1 289 ? 21.302 15.804 -12.154 1.00 68.81 289 PRO A C 1
ATOM 2334 O O . PRO A 1 289 ? 21.486 14.612 -12.391 1.00 68.81 289 PRO A O 1
ATOM 2337 N N . VAL A 1 290 ? 20.814 16.221 -10.980 1.00 76.12 290 VAL A N 1
ATOM 2338 C CA . VAL A 1 290 ? 20.464 15.303 -9.887 1.00 76.12 290 VAL A CA 1
ATOM 2339 C C . VAL A 1 290 ? 19.203 14.504 -10.206 1.00 76.12 290 VAL A C 1
ATOM 2341 O O . VAL A 1 290 ? 19.129 13.330 -9.866 1.00 76.12 290 VAL A O 1
ATOM 2344 N N . ASP A 1 291 ? 18.225 15.091 -10.888 1.00 74.19 291 ASP A N 1
ATOM 2345 C CA . ASP A 1 291 ? 16.974 14.387 -11.191 1.00 74.19 291 ASP A CA 1
ATOM 2346 C C . ASP A 1 291 ? 17.167 13.326 -12.282 1.00 74.19 291 ASP A C 1
ATOM 2348 O O . ASP A 1 291 ? 16.578 12.248 -12.219 1.00 74.19 291 ASP A O 1
ATOM 2352 N N . ASN A 1 292 ? 18.075 13.583 -13.226 1.00 73.44 292 ASN A N 1
ATOM 2353 C CA . ASN A 1 292 ? 18.533 12.571 -14.176 1.00 73.44 292 ASN A CA 1
ATOM 2354 C C . ASN A 1 292 ? 19.265 11.421 -13.480 1.00 73.44 292 ASN A C 1
ATOM 2356 O O . ASN A 1 292 ? 19.054 10.267 -13.843 1.00 73.44 292 ASN A O 1
ATOM 2360 N N . LEU A 1 293 ? 20.096 11.731 -12.478 1.00 78.62 293 LEU A N 1
ATOM 2361 C CA . LEU A 1 293 ? 20.774 10.717 -11.675 1.00 78.62 293 LEU A CA 1
ATOM 2362 C C . LEU A 1 293 ? 19.767 9.866 -10.892 1.00 78.62 293 LEU A C 1
ATOM 2364 O O . LEU A 1 293 ? 19.863 8.651 -10.934 1.00 78.62 293 LEU A O 1
ATOM 2368 N N . ILE A 1 294 ? 18.750 10.475 -10.271 1.00 82.44 294 ILE A N 1
ATOM 2369 C CA . ILE A 1 294 ? 17.691 9.745 -9.551 1.00 82.44 294 ILE A CA 1
ATOM 2370 C C . ILE A 1 294 ? 16.971 8.758 -10.479 1.00 82.44 294 ILE A C 1
ATOM 2372 O O . ILE A 1 294 ? 16.737 7.611 -10.107 1.00 82.44 294 ILE A O 1
ATOM 2376 N N . LEU A 1 295 ? 16.602 9.191 -11.688 1.00 81.12 295 LEU A N 1
ATOM 2377 C CA . LEU A 1 295 ? 15.938 8.306 -12.644 1.00 81.12 295 LEU A CA 1
ATOM 2378 C C . LEU A 1 295 ? 16.877 7.205 -13.156 1.00 81.12 295 LEU A C 1
ATOM 2380 O O . LEU A 1 295 ? 16.421 6.082 -13.357 1.00 81.12 295 LEU A O 1
ATOM 2384 N N . ALA A 1 296 ? 18.161 7.508 -13.361 1.00 81.12 296 ALA A N 1
ATOM 2385 C CA . ALA A 1 296 ? 19.161 6.515 -13.746 1.00 81.12 296 ALA A CA 1
ATOM 2386 C C . ALA A 1 296 ? 19.367 5.472 -12.638 1.00 81.12 296 ALA A C 1
ATOM 2388 O O . ALA A 1 296 ? 19.273 4.281 -12.920 1.00 81.12 296 ALA A O 1
ATOM 2389 N N . ASP A 1 297 ? 19.530 5.908 -11.386 1.00 84.38 297 ASP A N 1
ATOM 2390 C CA . ASP A 1 297 ? 19.699 5.046 -10.213 1.00 84.38 297 ASP A CA 1
ATOM 2391 C C . ASP A 1 297 ? 18.514 4.080 -10.052 1.00 84.38 297 ASP A C 1
ATOM 2393 O O . ASP A 1 297 ? 18.713 2.892 -9.799 1.00 84.38 297 ASP A O 1
ATOM 2397 N N . LEU A 1 298 ? 17.276 4.536 -10.296 1.00 86.56 298 LEU A N 1
ATOM 2398 C CA . LEU A 1 298 ? 16.109 3.647 -10.267 1.00 86.56 298 LEU A CA 1
ATOM 2399 C C . LEU A 1 298 ? 16.237 2.467 -11.239 1.00 86.56 298 LEU A C 1
ATOM 2401 O O . LEU A 1 298 ? 15.835 1.352 -10.917 1.00 86.56 298 LEU A O 1
ATOM 2405 N N . PHE A 1 299 ? 16.781 2.686 -12.435 1.00 85.44 299 PHE A N 1
ATOM 2406 C CA . PHE A 1 299 ? 17.002 1.598 -13.385 1.00 85.44 299 PHE A CA 1
ATOM 2407 C C . PHE A 1 299 ? 18.249 0.788 -13.049 1.00 85.44 299 PHE A C 1
ATOM 2409 O O . PHE A 1 299 ? 18.174 -0.437 -12.989 1.00 85.44 299 PHE A O 1
ATOM 2416 N N . GLU A 1 300 ? 19.384 1.461 -12.888 1.00 83.56 300 GLU A N 1
ATOM 2417 C CA . GLU A 1 300 ? 20.715 0.852 -12.860 1.00 83.56 300 GLU A CA 1
ATOM 2418 C C . GLU A 1 300 ? 21.083 0.255 -11.503 1.00 83.56 300 GLU A C 1
ATOM 2420 O O . GLU A 1 300 ? 21.939 -0.624 -11.454 1.00 83.56 300 GLU A O 1
ATOM 2425 N N . ILE A 1 301 ? 20.436 0.695 -10.422 1.00 83.75 301 ILE A N 1
ATOM 2426 C CA . ILE A 1 301 ? 20.701 0.229 -9.056 1.00 83.75 301 ILE A CA 1
ATOM 2427 C C . ILE A 1 301 ? 19.497 -0.541 -8.511 1.00 83.75 301 ILE A C 1
ATOM 2429 O O . ILE A 1 301 ? 19.664 -1.650 -8.007 1.00 83.75 301 ILE A O 1
ATOM 2433 N N . ASP A 1 302 ? 18.287 0.008 -8.643 1.00 85.38 302 ASP A N 1
ATOM 2434 C CA . ASP A 1 302 ? 17.124 -0.529 -7.923 1.00 85.38 302 ASP A CA 1
ATOM 2435 C C . ASP A 1 302 ? 16.346 -1.613 -8.688 1.00 85.38 302 ASP A C 1
ATOM 2437 O O . ASP A 1 302 ? 15.728 -2.467 -8.054 1.00 85.38 302 ASP A O 1
ATOM 2441 N N . MET A 1 303 ? 16.327 -1.590 -10.028 1.00 90.44 303 MET A N 1
ATOM 2442 C CA . MET A 1 303 ? 15.465 -2.482 -10.825 1.00 90.44 303 MET A CA 1
ATOM 2443 C C . MET A 1 303 ? 16.226 -3.510 -11.667 1.00 90.44 303 MET A C 1
ATOM 2445 O O . MET A 1 303 ? 15.912 -4.698 -11.600 1.00 90.44 303 MET A O 1
ATOM 2449 N N . LEU A 1 304 ? 17.190 -3.096 -12.496 1.00 89.06 304 LEU A N 1
ATOM 2450 C CA . LEU A 1 304 ? 17.891 -4.012 -13.407 1.00 89.06 304 LEU A CA 1
ATOM 2451 C C . LEU A 1 304 ? 18.767 -5.047 -12.681 1.00 89.06 304 LEU A C 1
ATOM 2453 O O . LEU A 1 304 ? 18.633 -6.221 -13.035 1.00 89.06 304 LEU A O 1
ATOM 2457 N N . PRO A 1 305 ? 19.587 -4.678 -11.672 1.00 87.94 305 PRO A N 1
ATOM 2458 C CA . PRO A 1 305 ? 20.484 -5.633 -11.012 1.00 87.94 305 PRO A CA 1
ATOM 2459 C C . PRO A 1 305 ? 19.757 -6.803 -10.352 1.00 87.94 305 PRO A C 1
ATOM 2461 O O . PRO A 1 305 ? 20.277 -7.910 -10.312 1.00 87.94 305 PRO A O 1
ATOM 2464 N N . LEU A 1 306 ? 18.514 -6.590 -9.910 1.00 84.94 306 LEU A N 1
ATOM 2465 C CA . LEU A 1 306 ? 17.692 -7.644 -9.318 1.00 84.94 306 LEU A CA 1
ATOM 2466 C C . LEU A 1 306 ? 17.523 -8.852 -10.257 1.00 84.94 306 LEU A C 1
ATOM 2468 O O . LEU A 1 306 ? 17.406 -9.980 -9.793 1.00 84.94 306 LEU A O 1
ATOM 2472 N N . PHE A 1 307 ? 17.521 -8.650 -11.578 1.00 83.31 307 PHE A N 1
ATOM 2473 C CA . PHE A 1 307 ? 17.426 -9.757 -12.534 1.00 83.31 307 PHE A CA 1
ATOM 2474 C C . PHE A 1 307 ? 18.727 -10.541 -12.693 1.00 83.31 307 PHE A C 1
ATOM 2476 O O . PHE A 1 307 ? 18.659 -11.716 -13.055 1.00 83.31 307 PHE A O 1
ATOM 2483 N N . ASP A 1 308 ? 19.878 -9.921 -12.439 1.00 73.81 308 ASP A N 1
ATOM 2484 C CA . ASP A 1 308 ? 21.176 -10.578 -12.582 1.00 73.81 308 ASP A CA 1
ATOM 2485 C C . ASP A 1 308 ? 21.330 -11.680 -11.516 1.00 73.81 308 ASP A C 1
ATOM 2487 O O . ASP A 1 308 ? 21.722 -12.797 -11.857 1.00 73.81 308 ASP A O 1
ATOM 2491 N N . ASP A 1 309 ? 20.848 -11.434 -10.290 1.00 61.56 309 ASP A N 1
ATOM 2492 C CA . ASP A 1 309 ? 20.805 -12.419 -9.193 1.00 61.56 309 ASP A CA 1
ATOM 2493 C C . ASP A 1 309 ? 20.002 -13.690 -9.555 1.00 61.56 309 ASP A C 1
ATOM 2495 O O . ASP A 1 309 ? 20.325 -14.795 -9.128 1.00 61.56 309 ASP A O 1
ATOM 2499 N N . ILE A 1 310 ? 18.954 -13.565 -10.379 1.00 61.94 310 ILE A N 1
ATOM 2500 C CA . ILE A 1 310 ? 18.118 -14.703 -10.811 1.00 61.94 310 ILE A CA 1
ATOM 2501 C C . ILE A 1 310 ? 18.757 -15.485 -11.967 1.00 61.94 310 ILE A C 1
ATOM 2503 O O . ILE A 1 310 ? 18.544 -16.696 -12.100 1.00 61.94 310 ILE A O 1
ATOM 2507 N N . ILE A 1 311 ? 19.481 -14.799 -12.854 1.00 57.19 311 ILE A N 1
ATOM 2508 C CA . ILE A 1 311 ? 20.117 -15.430 -14.016 1.00 57.19 311 ILE A CA 1
ATOM 2509 C C . ILE A 1 311 ? 21.277 -16.324 -13.555 1.00 57.19 311 ILE A C 1
ATOM 2511 O O . ILE A 1 311 ? 21.463 -17.395 -14.128 1.00 57.19 311 ILE A O 1
ATOM 2515 N N . GLU A 1 312 ? 21.989 -15.947 -12.490 1.00 49.31 312 GLU A N 1
ATOM 2516 C CA . GLU A 1 312 ? 23.042 -16.781 -11.891 1.00 49.31 312 GLU A CA 1
ATOM 2517 C C . GLU A 1 312 ? 22.488 -18.048 -11.210 1.00 49.31 312 GLU A C 1
ATOM 2519 O O . GLU A 1 312 ? 23.056 -19.126 -11.380 1.00 49.31 312 GLU A O 1
ATOM 2524 N N . ASP A 1 313 ? 21.330 -17.975 -10.544 1.00 45.62 313 ASP A N 1
ATOM 2525 C CA . ASP A 1 313 ? 20.681 -19.128 -9.885 1.00 45.62 313 ASP A CA 1
ATOM 2526 C C . ASP A 1 313 ? 20.077 -20.163 -10.862 1.00 45.62 313 ASP A C 1
ATOM 2528 O O . ASP A 1 313 ? 19.636 -21.242 -10.455 1.00 45.62 313 ASP A O 1
ATOM 2532 N N . THR A 1 314 ? 20.033 -19.853 -12.162 1.00 46.41 314 THR A N 1
ATOM 2533 C CA . THR A 1 314 ? 19.509 -20.748 -13.212 1.00 46.41 314 THR A CA 1
ATOM 2534 C C . THR A 1 314 ? 20.587 -21.334 -14.133 1.00 46.41 314 THR A C 1
ATOM 2536 O O . THR A 1 314 ? 20.246 -22.083 -15.056 1.00 46.41 314 THR A O 1
ATOM 2539 N N . SER A 1 315 ? 21.867 -21.038 -13.867 1.00 36.47 315 SER A N 1
ATOM 2540 C CA . SER A 1 315 ? 23.047 -21.589 -14.561 1.00 36.47 315 SER A CA 1
ATOM 2541 C C . SER A 1 315 ? 23.774 -22.666 -13.759 1.00 36.47 315 SER A C 1
ATOM 2543 O O . SER A 1 315 ? 24.273 -23.618 -14.406 1.00 36.47 315 SER A O 1
#

Secondary structure (DSSP, 8-state):
-HHHHHHHHHHHHGGG---S---S---B-HHHHHHHHTSTTS-HHHHHHHHHHHHHHHHS-TTS--HHHHHHHHHHHHHTGGG--SHHHHHHHHHHHHHHHTB-S--HHHHHHHHHHHHHHHTS--TTTTT-HHHHHHHHHHHHHHS---HHHHHHHHHHHHT-S-HHHHHHHHHHHHHHHHHHH-SS--TTPPP----HHHHHHHHHHT-HHHHHHHTT-HHHHHHHHHHHHHHIIIIIT----HHHHHHHHGGGHHHH---HHHHHHHHHHHHHHHHHHTT---SSHHHHHHHHHIIIIIISHHHHHHHHTT-

Organism: Anopheles darlingi (NCBI:txid43151)

Sequence (315 aa):
MAELELFTQFIEQNRSTNRQIQRAFPGLTQERFAEICSLPGAPEAAQQSIATSVSALRSGTNEEPNGTALEDIFNGVIAHLESFTSLEQYVWLVRMVVAAELIRRLPQRTTNVRRKLRWKVESIPLDKFSHSPACIHLVTKALVEDIPLEGLNLEHAIDQLSVSLSQLQRYVAVALVFVGLDAILKPQPKVDEPYQVHTVDTFLGYLEVLNLRNLSIQRNDLQSLYNLLRLLGLYQNMVIMRAYDKDELEREHKQYAESFRVRPEQRNIFWEWLKKSSALVTCINSDDPVDNLILADLFEIDMLPLFDDIIEDTS